Protein AF-A0AAN1ITP9-F1 (afdb_monomer_lite)

Foldseek 3Di:
DADFDQDPVNVVVLVVQLVVVVVPPNVVSVVVSVLVVVQRVVCRVVVPCFPQDPDPQWGWDCSDPPDIDIDGDFWAKEWEWDWAFEQNATWIKIFIATNLLQGQDIDIGRDDALVRLLVRVLVSLVPDDLVNHGLEYEYAPDCSNVVSQVVCVVVVSHDPSRDYHHDPVSNPSVVVSVVVLCVVSVVVVGHHHPVVVVLVSLVVSLVVNVVVCVLVVLPPPDPVSVVVSCCVSNVD

Structure (mmCIF, N/CA/C/O backbone):
data_AF-A0AAN1ITP9-F1
#
_entry.id   AF-A0AAN1ITP9-F1
#
loop_
_atom_site.group_PDB
_atom_site.id
_atom_site.type_symbol
_atom_site.label_atom_id
_atom_site.label_alt_id
_atom_site.label_comp_id
_atom_site.label_asym_id
_atom_site.label_entity_id
_atom_site.label_seq_id
_atom_site.pdbx_PDB_ins_code
_atom_site.Cartn_x
_atom_site.Cartn_y
_atom_site.Cartn_z
_atom_site.occupancy
_atom_site.B_iso_or_equiv
_atom_site.auth_seq_id
_atom_site.auth_comp_id
_atom_site.auth_asym_id
_atom_site.auth_atom_id
_atom_site.pdbx_PDB_model_num
ATOM 1 N N . MET A 1 1 ? 16.677 11.485 -4.485 1.00 59.81 1 MET A N 1
ATOM 2 C CA . MET A 1 1 ? 16.667 10.832 -5.808 1.00 59.81 1 MET A CA 1
ATOM 3 C C . MET A 1 1 ? 16.129 9.417 -5.620 1.00 59.81 1 MET A C 1
ATOM 5 O O . MET A 1 1 ? 16.423 8.836 -4.579 1.00 59.81 1 MET A O 1
ATOM 9 N N . MET A 1 2 ? 15.261 8.921 -6.504 1.00 75.44 2 MET A N 1
ATOM 10 C CA . MET A 1 2 ? 14.757 7.542 -6.417 1.00 75.44 2 MET A CA 1
ATOM 11 C C . MET A 1 2 ? 15.820 6.560 -6.908 1.00 75.44 2 MET A C 1
ATOM 13 O O . MET A 1 2 ? 16.593 6.888 -7.799 1.00 75.44 2 MET A O 1
ATOM 17 N N . GLU A 1 3 ? 15.859 5.374 -6.317 1.00 81.94 3 GLU A N 1
ATOM 18 C CA . GLU A 1 3 ? 16.762 4.307 -6.741 1.00 81.94 3 GLU A CA 1
ATOM 19 C C . GLU A 1 3 ? 16.125 3.518 -7.889 1.00 81.94 3 GLU A C 1
ATOM 21 O O . GLU A 1 3 ? 14.918 3.262 -7.876 1.00 81.94 3 GLU A O 1
ATOM 26 N N . ILE A 1 4 ? 16.926 3.171 -8.897 1.00 87.69 4 ILE A N 1
ATOM 27 C CA . ILE A 1 4 ? 16.473 2.412 -10.063 1.00 87.69 4 ILE A CA 1
ATOM 28 C C . ILE A 1 4 ? 16.902 0.966 -9.882 1.00 87.69 4 ILE A C 1
ATOM 30 O O . ILE A 1 4 ? 18.087 0.675 -9.740 1.00 87.69 4 ILE A O 1
ATOM 34 N N . PHE A 1 5 ? 15.934 0.060 -9.961 1.00 86.75 5 PHE A N 1
ATOM 35 C CA . PHE A 1 5 ? 16.180 -1.373 -9.930 1.00 86.75 5 PHE A CA 1
ATOM 36 C C . PHE A 1 5 ? 15.821 -1.979 -11.280 1.00 86.75 5 PHE A C 1
ATOM 38 O O . PHE A 1 5 ? 14.679 -1.890 -11.728 1.00 86.75 5 PHE A O 1
ATOM 45 N N . TRP A 1 6 ? 16.796 -2.619 -11.921 1.00 88.44 6 TRP A N 1
ATOM 46 C CA . TRP A 1 6 ? 16.543 -3.435 -13.101 1.00 88.44 6 TRP A CA 1
ATOM 47 C C . TRP A 1 6 ? 16.044 -4.804 -12.659 1.00 88.44 6 TRP A C 1
ATOM 49 O O . TRP A 1 6 ? 16.730 -5.513 -11.920 1.00 88.44 6 TRP A O 1
ATOM 59 N N . THR A 1 7 ? 14.851 -5.190 -13.109 1.00 86.19 7 THR A N 1
ATOM 60 C CA . THR A 1 7 ? 14.382 -6.562 -12.901 1.00 86.19 7 THR A CA 1
ATOM 61 C C . THR A 1 7 ? 15.286 -7.531 -13.660 1.00 86.19 7 THR A C 1
ATOM 63 O O . THR A 1 7 ? 15.932 -7.168 -14.646 1.00 86.19 7 THR A O 1
ATOM 66 N N . MET A 1 8 ? 15.328 -8.788 -13.218 1.00 82.00 8 MET A N 1
ATOM 67 C CA . MET A 1 8 ? 16.117 -9.820 -13.896 1.00 82.00 8 MET A CA 1
ATOM 68 C C . MET A 1 8 ? 15.726 -9.948 -15.375 1.00 82.00 8 MET A C 1
ATOM 70 O O . MET A 1 8 ? 16.602 -10.002 -16.233 1.00 82.00 8 MET A O 1
ATOM 74 N N . LEU A 1 9 ? 14.420 -9.911 -15.663 1.00 85.06 9 LEU A N 1
ATOM 75 C CA . LEU A 1 9 ? 13.883 -9.941 -17.024 1.00 85.06 9 LEU A CA 1
ATOM 76 C C . LEU A 1 9 ? 14.330 -8.719 -17.834 1.00 85.06 9 LEU A C 1
ATOM 78 O O . LEU A 1 9 ? 14.847 -8.884 -18.930 1.00 85.06 9 LEU A O 1
ATOM 82 N N . ALA A 1 10 ? 14.228 -7.508 -17.276 1.00 90.38 10 ALA A N 1
ATOM 83 C CA . ALA A 1 10 ? 14.643 -6.294 -17.980 1.00 90.38 10 ALA A CA 1
ATOM 84 C C . ALA A 1 10 ? 16.151 -6.285 -18.291 1.00 90.38 10 ALA A C 1
ATOM 86 O O . ALA A 1 10 ? 16.557 -5.879 -19.379 1.00 90.38 10 ALA A O 1
ATOM 87 N N . SER A 1 11 ? 16.983 -6.769 -17.362 1.00 89.94 11 SER A N 1
ATOM 88 C CA . SER A 1 11 ? 18.427 -6.921 -17.581 1.00 89.94 11 SER A CA 1
ATOM 89 C C . SER A 1 11 ? 18.742 -7.941 -18.680 1.00 89.94 11 SER A C 1
ATOM 91 O O . SER A 1 11 ? 19.624 -7.704 -19.507 1.00 89.94 11 SER A O 1
ATOM 93 N N . GLN A 1 12 ? 18.020 -9.066 -18.712 1.00 88.62 12 GLN A N 1
ATOM 94 C CA . GLN A 1 12 ? 18.174 -10.091 -19.747 1.00 88.62 12 GLN A CA 1
ATOM 95 C C . GLN A 1 12 ? 17.711 -9.592 -21.119 1.00 88.62 12 GLN A C 1
ATOM 97 O O . GLN A 1 12 ? 18.421 -9.796 -22.101 1.00 88.62 12 GLN A O 1
ATOM 102 N N . ASP A 1 13 ? 16.574 -8.902 -21.189 1.00 93.00 13 ASP A N 1
ATOM 103 C CA . ASP A 1 13 ? 16.051 -8.345 -22.438 1.00 93.00 13 ASP A CA 1
ATOM 104 C C . ASP A 1 13 ? 16.983 -7.272 -23.001 1.00 93.00 13 ASP A C 1
ATOM 106 O O . ASP A 1 13 ? 17.321 -7.315 -24.183 1.00 93.00 13 ASP A O 1
ATOM 110 N N . ARG A 1 14 ? 17.490 -6.369 -22.151 1.00 94.38 14 ARG A N 1
ATOM 111 C CA . ARG A 1 14 ? 18.500 -5.380 -22.553 1.00 94.38 14 ARG A CA 1
ATOM 112 C C . ARG A 1 14 ? 19.741 -6.055 -23.143 1.00 94.38 14 ARG A C 1
ATOM 114 O O . ARG A 1 14 ? 20.208 -5.647 -24.204 1.00 94.38 14 ARG A O 1
ATOM 121 N N . LYS A 1 15 ? 20.245 -7.111 -22.490 1.00 91.12 15 LYS A N 1
ATOM 122 C CA . LYS A 1 15 ? 21.395 -7.885 -22.980 1.00 91.12 15 LYS A CA 1
ATOM 123 C C . LYS A 1 15 ? 21.106 -8.518 -24.348 1.00 91.12 15 LYS A C 1
ATOM 125 O O . LYS A 1 15 ? 21.907 -8.330 -25.258 1.00 91.12 15 LYS A O 1
ATOM 130 N N . ARG A 1 16 ? 19.964 -9.198 -24.502 1.00 94.81 16 ARG A N 1
ATOM 131 C CA . ARG A 1 16 ? 19.560 -9.855 -25.760 1.00 94.81 16 ARG A CA 1
ATOM 132 C C . ARG A 1 16 ? 19.413 -8.868 -26.914 1.00 94.81 16 ARG A C 1
ATOM 134 O O . ARG A 1 16 ? 19.909 -9.137 -27.999 1.00 94.81 16 ARG A O 1
ATOM 141 N N . ILE A 1 17 ? 18.759 -7.725 -26.682 1.00 92.75 17 ILE A N 1
ATOM 142 C CA . ILE A 1 17 ? 18.589 -6.674 -27.700 1.00 92.75 17 ILE A CA 1
ATOM 143 C C . ILE A 1 17 ? 19.955 -6.173 -28.172 1.00 92.75 17 ILE A C 1
ATOM 145 O O . ILE A 1 17 ? 20.188 -6.054 -29.373 1.00 92.75 17 ILE A O 1
ATOM 149 N N . ARG A 1 18 ? 20.867 -5.906 -27.229 1.00 93.44 18 ARG A N 1
ATOM 150 C CA . ARG A 1 18 ? 22.218 -5.441 -27.544 1.00 93.44 18 ARG A CA 1
ATOM 151 C C . ARG A 1 18 ? 23.002 -6.476 -28.353 1.00 93.44 18 ARG A C 1
ATOM 153 O O . ARG A 1 18 ? 23.624 -6.103 -29.338 1.00 93.44 18 ARG A O 1
ATOM 160 N N . GLU A 1 19 ? 22.966 -7.746 -27.949 1.00 90.69 19 GLU A N 1
ATOM 161 C CA . GLU A 1 19 ? 23.647 -8.841 -28.657 1.00 90.69 19 GLU A CA 1
ATOM 162 C C . GLU A 1 19 ? 23.109 -9.002 -30.082 1.00 90.69 19 GLU A C 1
ATOM 164 O O . GLU A 1 19 ? 23.892 -8.982 -31.025 1.00 90.69 19 GLU A O 1
ATOM 169 N N . TYR A 1 20 ? 21.785 -9.024 -30.249 1.00 95.44 20 TYR A N 1
ATOM 170 C CA . TYR A 1 20 ? 21.139 -9.148 -31.556 1.00 95.44 20 TYR A CA 1
ATOM 171 C C . TYR A 1 20 ? 21.505 -8.009 -32.521 1.00 95.44 20 TYR A C 1
ATOM 173 O O . TYR A 1 20 ? 21.797 -8.241 -33.690 1.00 95.44 20 TYR A O 1
ATOM 181 N N . ILE A 1 21 ? 21.511 -6.757 -32.052 1.00 92.44 21 ILE A N 1
ATOM 182 C CA . ILE A 1 21 ? 21.873 -5.616 -32.909 1.00 92.44 21 ILE A CA 1
ATOM 183 C C . ILE A 1 21 ? 23.372 -5.634 -33.227 1.00 92.44 21 ILE A C 1
ATOM 185 O O . ILE A 1 21 ? 23.760 -5.299 -34.346 1.00 92.44 21 ILE A O 1
ATOM 189 N N . ALA A 1 22 ? 24.210 -6.050 -32.272 1.00 93.12 22 ALA A N 1
ATOM 190 C CA . ALA A 1 22 ? 25.658 -6.094 -32.449 1.00 93.12 22 ALA A CA 1
ATOM 191 C C . ALA A 1 22 ? 26.098 -7.089 -33.535 1.00 93.12 22 ALA A C 1
ATOM 193 O O . ALA A 1 22 ? 27.136 -6.858 -34.150 1.00 93.12 22 ALA A O 1
ATOM 194 N N . GLU A 1 23 ? 25.302 -8.131 -33.815 1.00 96.00 23 GLU A N 1
ATOM 195 C CA . GLU A 1 23 ? 25.533 -9.053 -34.941 1.00 96.00 23 GLU A CA 1
ATOM 196 C C . GLU A 1 23 ? 25.556 -8.332 -36.297 1.00 96.00 23 GLU A C 1
ATOM 198 O O . GLU A 1 23 ? 26.269 -8.752 -37.205 1.00 96.00 23 GLU A O 1
ATOM 203 N N . GLN A 1 24 ? 24.793 -7.243 -36.435 1.00 96.06 24 GLN A N 1
ATOM 204 C CA . GLN A 1 24 ? 24.686 -6.466 -37.673 1.00 96.06 24 GLN A CA 1
ATOM 205 C C . GLN A 1 24 ? 25.506 -5.173 -37.616 1.00 96.06 24 GLN A C 1
ATOM 207 O O . GLN A 1 24 ? 26.136 -4.782 -38.598 1.00 96.06 24 GLN A O 1
ATOM 212 N N . ASN A 1 25 ? 25.479 -4.473 -36.478 1.00 95.31 25 ASN A N 1
ATOM 213 C CA . ASN A 1 25 ? 26.192 -3.216 -36.291 1.00 95.31 25 ASN A CA 1
ATOM 214 C C . ASN A 1 25 ? 26.493 -2.951 -34.807 1.00 95.31 25 ASN A C 1
ATOM 216 O O . ASN A 1 25 ? 25.625 -2.554 -34.025 1.00 95.31 25 ASN A O 1
ATOM 220 N N . LEU A 1 26 ? 27.766 -3.106 -34.440 1.00 93.06 26 LEU A N 1
ATOM 221 C CA . LEU A 1 26 ? 28.240 -2.900 -33.074 1.00 93.06 26 LEU A CA 1
ATOM 222 C C . LEU A 1 26 ? 28.047 -1.460 -32.573 1.00 93.06 26 LEU A C 1
ATOM 224 O O . LEU A 1 26 ? 27.665 -1.266 -31.422 1.00 93.06 26 LEU A O 1
ATOM 228 N N . MET A 1 27 ? 28.277 -0.452 -33.419 1.00 94.19 27 MET A N 1
ATOM 229 C CA . MET A 1 27 ? 28.170 0.953 -33.007 1.00 94.19 27 MET A CA 1
ATOM 230 C C . MET A 1 27 ? 26.731 1.324 -32.647 1.00 94.19 27 MET A C 1
ATOM 232 O O . MET A 1 27 ? 26.497 1.941 -31.610 1.00 94.19 27 MET A O 1
ATOM 236 N N . VAL A 1 28 ? 25.761 0.874 -33.448 1.00 92.88 28 VAL A N 1
ATOM 237 C CA . VAL A 1 28 ? 24.330 1.093 -33.175 1.00 92.88 28 VAL A CA 1
ATOM 238 C C . VAL A 1 28 ? 23.897 0.369 -31.898 1.00 92.88 28 VAL A C 1
ATOM 240 O O . VAL A 1 28 ? 23.115 0.909 -31.114 1.00 92.88 28 VAL A O 1
ATOM 243 N N . ALA A 1 29 ? 24.419 -0.838 -31.657 1.00 91.62 29 ALA A N 1
ATOM 244 C CA . ALA A 1 29 ? 24.136 -1.580 -30.432 1.00 91.62 29 ALA A CA 1
ATOM 245 C C . ALA A 1 29 ? 24.630 -0.838 -29.180 1.00 91.62 29 ALA A C 1
ATOM 247 O O . ALA A 1 29 ? 23.910 -0.781 -28.182 1.00 91.62 29 ALA A O 1
ATOM 248 N N . ILE A 1 30 ? 25.833 -0.254 -29.239 1.00 88.69 30 ILE A N 1
ATOM 249 C CA . ILE A 1 30 ? 26.407 0.543 -28.146 1.00 88.69 30 ILE A CA 1
ATOM 250 C C . ILE A 1 30 ? 25.585 1.815 -27.924 1.00 88.69 30 ILE A C 1
ATOM 252 O O . ILE A 1 30 ? 25.145 2.056 -26.801 1.00 88.69 30 ILE A O 1
ATOM 256 N N . GLU A 1 31 ? 25.308 2.585 -28.980 1.00 93.94 31 GLU A N 1
ATOM 257 C CA . GLU A 1 31 ? 24.562 3.846 -28.880 1.00 93.94 31 GLU A CA 1
ATOM 258 C C . GLU A 1 31 ? 23.161 3.635 -28.280 1.00 93.94 31 GLU A C 1
ATOM 260 O O . GLU A 1 31 ? 22.726 4.373 -27.388 1.00 93.94 31 GLU A O 1
ATOM 265 N N . LEU A 1 32 ? 22.448 2.591 -28.722 1.00 93.69 32 LEU A N 1
ATOM 266 C CA . LEU A 1 32 ? 21.140 2.260 -28.165 1.00 93.69 32 LEU A CA 1
ATOM 267 C C . LEU A 1 32 ? 21.239 1.845 -26.689 1.00 93.69 32 LEU A C 1
ATOM 269 O O . LEU A 1 32 ? 20.401 2.265 -25.886 1.00 93.69 32 LEU A O 1
ATOM 273 N N . ASP A 1 33 ? 22.239 1.040 -26.316 1.00 93.38 33 ASP A N 1
ATOM 274 C CA . ASP A 1 33 ? 22.426 0.587 -24.934 1.00 93.38 33 ASP A CA 1
ATOM 275 C C . ASP A 1 33 ? 22.765 1.749 -23.984 1.00 93.38 33 ASP A C 1
ATOM 277 O O . ASP A 1 33 ? 22.208 1.843 -22.883 1.00 93.38 33 ASP A O 1
ATOM 281 N N . GLU A 1 34 ? 23.601 2.688 -24.426 1.00 93.44 34 GLU A N 1
ATOM 282 C CA . GLU A 1 34 ? 23.889 3.924 -23.695 1.00 93.44 34 GLU A CA 1
ATOM 283 C C . GLU A 1 34 ? 22.635 4.786 -23.541 1.00 93.44 34 GLU A C 1
ATOM 285 O O . GLU A 1 34 ? 22.330 5.261 -22.441 1.00 93.44 34 GLU A O 1
ATOM 290 N N . ARG A 1 35 ? 21.841 4.924 -24.609 1.00 95.81 35 ARG A N 1
ATOM 291 C CA . ARG A 1 35 ? 20.576 5.668 -24.581 1.00 95.81 35 ARG A CA 1
ATOM 292 C C . ARG A 1 35 ? 19.560 5.043 -23.627 1.00 95.81 35 ARG A C 1
ATOM 294 O O . ARG A 1 35 ? 18.873 5.780 -22.908 1.00 95.81 35 ARG A O 1
ATOM 301 N N . ILE A 1 36 ? 19.477 3.711 -23.584 1.00 95.00 36 ILE A N 1
ATOM 302 C CA . ILE A 1 36 ? 18.695 2.958 -22.592 1.00 95.00 36 ILE A CA 1
ATOM 303 C C . ILE A 1 36 ? 19.174 3.314 -21.179 1.00 95.00 36 ILE A C 1
ATOM 305 O O . ILE A 1 36 ? 18.361 3.694 -20.330 1.00 95.00 36 ILE A O 1
ATOM 309 N N . GLY A 1 37 ? 20.487 3.237 -20.940 1.00 93.62 37 GLY A N 1
ATOM 310 C CA . GLY A 1 37 ? 21.107 3.536 -19.649 1.00 93.62 37 GLY A CA 1
ATOM 311 C C . GLY A 1 37 ? 20.840 4.964 -19.170 1.00 93.62 37 GLY A C 1
ATOM 312 O O . GLY A 1 37 ? 20.376 5.160 -18.044 1.00 93.62 37 GLY A O 1
ATOM 313 N N . TYR A 1 38 ? 21.062 5.961 -20.028 1.00 93.94 38 TYR A N 1
ATOM 314 C CA . TYR A 1 38 ? 20.803 7.370 -19.723 1.00 93.94 38 TYR A CA 1
ATOM 315 C C . TYR A 1 38 ? 19.317 7.634 -19.447 1.00 93.94 38 TYR A C 1
ATOM 317 O O . TYR A 1 38 ? 18.959 8.281 -18.457 1.00 93.94 38 TYR A O 1
ATOM 325 N N . SER A 1 39 ? 18.434 7.095 -20.293 1.00 94.31 39 SER A N 1
ATOM 326 C CA . SER A 1 39 ? 16.988 7.268 -20.142 1.00 94.31 39 SER A CA 1
ATOM 327 C C . SER A 1 39 ? 16.491 6.683 -18.826 1.00 94.31 39 SER A C 1
ATOM 329 O O . SER A 1 39 ? 15.751 7.362 -18.109 1.00 94.31 39 SER A O 1
ATOM 331 N N . ALA A 1 40 ? 16.942 5.475 -18.473 1.00 93.69 40 ALA A N 1
ATOM 332 C CA . ALA A 1 40 ? 16.637 4.862 -17.189 1.00 93.69 40 ALA A CA 1
ATOM 333 C C . ALA A 1 40 ? 17.144 5.732 -16.034 1.00 93.69 40 ALA A C 1
ATOM 335 O O . ALA A 1 40 ? 16.342 6.113 -15.188 1.00 93.69 40 ALA A O 1
ATOM 336 N N . SER A 1 41 ? 18.419 6.137 -16.045 1.00 92.75 41 SER A N 1
ATOM 337 C CA . SER A 1 41 ? 19.019 7.003 -15.015 1.00 92.75 41 SER A CA 1
ATOM 338 C C . SER A 1 41 ? 18.243 8.306 -14.801 1.00 92.75 41 SER A C 1
ATOM 340 O O . SER A 1 41 ? 18.071 8.749 -13.664 1.00 92.75 41 SER A O 1
ATOM 342 N N . SER A 1 42 ? 17.685 8.894 -15.865 1.00 92.88 42 SER A N 1
ATOM 343 C CA . SER A 1 42 ? 16.868 10.111 -15.756 1.00 92.88 42 SER A CA 1
ATOM 344 C C . SER A 1 42 ? 15.590 9.926 -14.916 1.00 92.88 42 SER A C 1
ATOM 346 O O . SER A 1 42 ? 15.116 10.882 -14.291 1.00 92.88 42 SER A O 1
ATOM 348 N N . LEU A 1 43 ? 15.057 8.699 -14.825 1.00 92.50 43 LEU A N 1
ATOM 349 C CA . LEU A 1 43 ? 13.874 8.379 -14.016 1.00 92.50 43 LEU A CA 1
ATOM 350 C C . LEU A 1 43 ? 14.132 8.531 -12.512 1.00 92.50 43 LEU A C 1
ATOM 352 O O . LEU A 1 43 ? 13.195 8.783 -11.758 1.00 92.50 43 LEU A O 1
ATOM 356 N N . ALA A 1 44 ? 15.388 8.454 -12.070 1.00 88.00 44 ALA A N 1
ATOM 357 C CA . ALA A 1 44 ? 15.765 8.666 -10.675 1.00 88.00 44 ALA A CA 1
ATOM 358 C C . ALA A 1 44 ? 15.390 10.081 -10.184 1.00 88.00 44 ALA A C 1
ATOM 360 O O . ALA A 1 44 ? 15.002 10.275 -9.024 1.00 88.00 44 ALA A O 1
ATOM 361 N N . GLY A 1 45 ? 15.499 11.075 -11.074 1.00 86.50 45 GLY A N 1
ATOM 362 C CA . GLY A 1 45 ? 15.102 12.465 -10.831 1.00 86.50 45 GLY A CA 1
ATOM 363 C C . GLY A 1 45 ? 13.678 12.786 -11.289 1.00 86.50 45 GLY A C 1
ATOM 364 O O . GLY A 1 45 ? 13.018 13.627 -10.683 1.00 86.50 45 GLY A O 1
ATOM 365 N N . GLN A 1 46 ? 13.187 12.110 -12.333 1.00 88.56 46 GLN A N 1
ATOM 366 C CA . GLN A 1 46 ? 11.866 12.347 -12.923 1.00 88.56 46 GLN A CA 1
ATOM 367 C C . GLN A 1 46 ? 11.083 11.030 -13.083 1.00 88.56 46 GLN A C 1
ATOM 369 O O . GLN A 1 46 ? 10.817 10.586 -14.203 1.00 88.56 46 GLN A O 1
ATOM 374 N N . PRO A 1 47 ? 10.658 10.399 -11.975 1.00 87.69 47 PRO A N 1
ATOM 375 C CA . PRO A 1 47 ? 10.053 9.064 -12.001 1.00 87.69 47 PRO A CA 1
ATOM 376 C C . PRO A 1 47 ? 8.725 9.023 -12.766 1.00 87.69 47 PRO A C 1
ATOM 378 O O . PRO A 1 47 ? 8.304 7.975 -13.240 1.00 87.69 47 PRO A O 1
ATOM 381 N N . TYR A 1 48 ? 8.054 10.158 -12.954 1.00 88.44 48 TYR A N 1
ATOM 382 C CA . TYR A 1 48 ? 6.769 10.223 -13.656 1.00 88.44 48 TYR A CA 1
ATOM 383 C C . TYR A 1 48 ? 6.864 10.688 -15.112 1.00 88.44 48 TYR A C 1
ATOM 385 O O . TYR A 1 48 ? 5.825 10.912 -15.728 1.00 88.44 48 TYR A O 1
ATOM 393 N N . LYS A 1 49 ? 8.083 10.782 -15.666 1.00 90.38 49 LYS A N 1
ATOM 394 C CA . LYS A 1 49 ? 8.355 11.250 -17.036 1.00 90.38 49 LYS A CA 1
ATOM 395 C C . LYS A 1 49 ? 7.674 10.410 -18.123 1.00 90.38 49 LYS A C 1
ATOM 397 O O . LYS A 1 49 ? 7.237 10.958 -19.128 1.00 90.38 49 LYS A O 1
ATOM 402 N N . GLY A 1 50 ? 7.582 9.093 -17.935 1.00 88.81 50 GLY A N 1
ATOM 403 C CA . GLY A 1 50 ? 6.878 8.201 -18.857 1.00 88.81 50 GLY A CA 1
ATOM 404 C C . GLY A 1 50 ? 5.360 8.377 -18.806 1.00 88.81 50 GLY A C 1
ATOM 405 O O . GLY A 1 50 ? 4.798 8.746 -17.767 1.00 88.81 50 GLY A O 1
ATOM 406 N N . ARG A 1 51 ? 4.686 8.062 -19.916 1.00 91.31 51 ARG A N 1
ATOM 407 C CA . ARG A 1 51 ? 3.217 8.006 -19.989 1.00 91.31 51 ARG A CA 1
ATOM 408 C C . ARG A 1 51 ? 2.685 6.811 -19.193 1.00 91.31 51 ARG A C 1
ATOM 410 O O . ARG A 1 51 ? 3.442 5.908 -18.838 1.00 91.31 51 ARG A O 1
ATOM 417 N N . ASN A 1 52 ? 1.383 6.790 -18.913 1.00 86.75 52 ASN A N 1
ATOM 418 C CA . ASN A 1 52 ? 0.759 5.601 -18.328 1.00 86.75 52 ASN A CA 1
ATOM 419 C C . ASN A 1 52 ? 0.888 4.424 -19.309 1.00 86.75 52 ASN A C 1
ATOM 421 O O . ASN A 1 52 ? 0.666 4.595 -20.508 1.00 86.75 52 ASN A O 1
ATOM 425 N N . GLY A 1 53 ? 1.315 3.270 -18.798 1.00 84.31 53 GLY A N 1
ATOM 426 C CA . GLY A 1 53 ? 1.511 2.065 -19.593 1.00 84.31 53 GLY A CA 1
ATOM 427 C C . GLY A 1 53 ? 0.205 1.328 -19.873 1.00 84.31 53 GLY A C 1
ATOM 428 O O . GLY A 1 53 ? -0.849 1.656 -19.328 1.00 84.31 53 GLY A O 1
ATOM 429 N N . ARG A 1 54 ? 0.294 0.300 -20.720 1.00 81.94 54 ARG A N 1
ATOM 430 C CA . ARG A 1 54 ? -0.847 -0.569 -21.068 1.00 81.94 54 ARG A CA 1
ATOM 431 C C . ARG A 1 54 ? -1.340 -1.431 -19.900 1.00 81.94 54 ARG A C 1
ATOM 433 O O . ARG A 1 54 ? -2.483 -1.872 -19.911 1.00 81.94 54 ARG A O 1
ATOM 440 N N . VAL A 1 55 ? -0.482 -1.674 -18.909 1.00 76.06 55 VAL A N 1
ATOM 441 C CA . VAL A 1 55 ? -0.812 -2.394 -17.673 1.00 76.06 55 VAL A CA 1
ATOM 442 C C . VAL A 1 55 ? -0.984 -1.384 -16.542 1.00 76.06 55 VAL A C 1
ATOM 444 O O . VAL A 1 55 ? -0.184 -0.458 -16.401 1.00 76.06 55 VAL A O 1
ATOM 447 N N . GLU A 1 56 ? -2.021 -1.562 -15.724 1.00 68.38 56 GLU A N 1
ATOM 448 C CA . GLU A 1 56 ? -2.277 -0.702 -14.568 1.00 68.38 56 GLU A CA 1
ATOM 449 C C . GLU A 1 56 ? -1.063 -0.663 -13.624 1.00 68.38 56 GLU A C 1
ATOM 451 O O . GLU A 1 56 ? -0.513 -1.696 -13.250 1.00 68.38 56 GLU A O 1
ATOM 456 N N . GLY A 1 57 ? -0.635 0.543 -13.241 1.00 72.06 57 GLY A N 1
ATOM 457 C CA . GLY A 1 57 ? 0.538 0.761 -12.385 1.00 72.06 57 GLY A CA 1
ATOM 458 C C . GLY A 1 57 ? 1.868 0.863 -13.139 1.00 72.06 57 GLY A C 1
ATOM 459 O O . GLY A 1 57 ? 2.792 1.503 -12.634 1.00 72.06 57 GLY A O 1
ATOM 460 N N . ALA A 1 58 ? 1.941 0.349 -14.368 1.00 83.75 58 ALA A N 1
ATOM 461 C CA . ALA A 1 58 ? 3.113 0.492 -15.219 1.00 83.75 58 ALA A CA 1
ATOM 462 C C . ALA A 1 58 ? 3.157 1.868 -15.903 1.00 83.75 58 ALA A C 1
ATOM 464 O O . ALA A 1 58 ? 2.142 2.530 -16.154 1.00 83.75 58 ALA A O 1
ATOM 465 N N . ARG A 1 59 ? 4.369 2.299 -16.234 1.00 91.31 59 ARG A N 1
ATOM 466 C CA . ARG A 1 59 ? 4.678 3.490 -17.020 1.00 91.31 59 ARG A CA 1
ATOM 467 C C . ARG A 1 59 ? 5.541 3.097 -18.205 1.00 91.31 59 ARG A C 1
ATOM 469 O O . ARG A 1 59 ? 6.322 2.154 -18.140 1.00 91.31 59 ARG A O 1
ATOM 476 N N . GLU A 1 60 ? 5.393 3.845 -19.284 1.00 94.88 60 GLU A N 1
ATOM 477 C CA . GLU A 1 60 ? 6.125 3.646 -20.528 1.00 94.88 60 GLU A CA 1
ATOM 478 C C . GLU A 1 60 ? 6.911 4.913 -20.859 1.00 94.88 60 GLU A C 1
ATOM 480 O O . GLU A 1 60 ? 6.329 5.981 -21.066 1.00 94.88 60 GLU A O 1
ATOM 485 N N . LEU A 1 61 ? 8.236 4.805 -20.923 1.00 95.69 61 LEU A N 1
ATOM 486 C CA . LEU A 1 61 ? 9.099 5.855 -21.452 1.00 95.69 61 LEU A CA 1
ATOM 487 C C . LEU A 1 61 ? 9.574 5.440 -22.843 1.00 95.69 61 LEU A C 1
ATOM 489 O O . LEU A 1 61 ? 10.349 4.497 -22.985 1.00 95.69 61 LEU A O 1
ATOM 493 N N . VAL A 1 62 ? 9.103 6.142 -23.873 1.00 94.19 62 VAL A N 1
ATOM 494 C CA . VAL A 1 62 ? 9.585 5.941 -25.245 1.00 94.19 62 VAL A CA 1
ATOM 495 C C . VAL A 1 62 ? 11.010 6.477 -25.324 1.00 94.19 62 VAL A C 1
ATOM 497 O O . VAL A 1 62 ? 11.234 7.667 -25.113 1.00 94.19 62 VAL A O 1
ATOM 500 N N . ILE A 1 63 ? 11.967 5.594 -25.598 1.00 93.88 63 ILE A N 1
ATOM 501 C CA . ILE A 1 63 ? 13.392 5.948 -25.686 1.00 93.88 63 ILE A CA 1
ATOM 502 C C . ILE A 1 63 ? 13.859 6.049 -27.137 1.00 93.88 63 ILE A C 1
ATOM 504 O O . ILE A 1 63 ? 14.761 6.825 -27.438 1.00 93.88 63 ILE A O 1
ATOM 508 N N . HIS A 1 64 ? 13.210 5.306 -28.031 1.00 91.25 64 HIS A N 1
ATOM 509 C CA . HIS A 1 64 ? 13.447 5.246 -29.468 1.00 91.25 64 HIS A CA 1
ATOM 510 C C . HIS A 1 64 ? 12.113 4.881 -30.149 1.00 91.25 64 HIS A C 1
ATOM 512 O O . HIS A 1 64 ? 11.296 4.225 -29.500 1.00 91.25 64 HIS A O 1
ATOM 518 N N . PRO A 1 65 ? 11.865 5.224 -31.428 1.00 91.62 65 PRO A N 1
ATOM 519 C CA . PRO A 1 65 ? 10.625 4.857 -32.126 1.00 91.62 65 PRO A CA 1
ATOM 520 C C . PRO A 1 65 ? 10.194 3.385 -31.997 1.00 91.62 65 PRO A C 1
ATOM 522 O O . PRO A 1 65 ? 9.002 3.094 -31.986 1.00 91.62 65 PRO A O 1
ATOM 525 N N . HIS A 1 66 ? 11.153 2.468 -31.836 1.00 89.94 66 HIS A N 1
ATOM 526 C CA . HIS A 1 66 ? 10.912 1.023 -31.705 1.00 89.94 66 HIS A CA 1
ATOM 527 C C . HIS A 1 66 ? 11.202 0.446 -30.311 1.00 89.94 66 HIS A C 1
ATOM 529 O O . HIS A 1 66 ? 10.993 -0.744 -30.099 1.00 89.94 66 HIS A O 1
ATOM 535 N N . PHE A 1 67 ? 11.665 1.260 -29.354 1.00 93.00 67 PHE A N 1
ATOM 536 C CA . PHE A 1 67 ? 12.029 0.786 -28.016 1.00 93.00 67 PHE A CA 1
ATOM 537 C C . PHE A 1 67 ? 11.379 1.633 -26.921 1.00 93.00 67 PHE A C 1
ATOM 539 O O . PHE A 1 67 ? 11.404 2.868 -26.936 1.00 93.00 67 PHE A O 1
ATOM 546 N N . VAL A 1 68 ? 10.823 0.946 -25.927 1.00 94.56 68 VAL A N 1
ATOM 547 C CA . VAL A 1 68 ? 10.160 1.543 -24.768 1.00 94.56 68 VAL A CA 1
ATOM 548 C C . VAL A 1 68 ? 10.718 0.926 -23.494 1.00 94.56 68 VAL A C 1
ATOM 550 O O . VAL A 1 68 ? 10.879 -0.289 -23.403 1.00 94.56 68 VAL A O 1
ATOM 553 N N . LEU A 1 69 ? 10.988 1.762 -22.495 1.00 94.56 69 LEU A N 1
ATOM 554 C CA . LEU A 1 69 ? 11.212 1.296 -21.134 1.00 94.56 69 LEU A CA 1
ATOM 555 C C . LEU A 1 69 ? 9.868 1.179 -20.432 1.00 94.56 69 LEU A C 1
ATOM 557 O O . LEU A 1 69 ? 9.178 2.181 -20.226 1.00 94.56 69 LEU A O 1
ATOM 561 N N . VAL A 1 70 ? 9.512 -0.047 -20.065 1.00 93.31 70 VAL A N 1
ATOM 562 C CA . VAL A 1 70 ? 8.380 -0.325 -19.184 1.00 93.31 70 VAL A CA 1
ATOM 563 C C . VAL A 1 70 ? 8.904 -0.351 -17.758 1.00 93.31 70 VAL A C 1
ATOM 565 O O . VAL A 1 70 ? 9.819 -1.112 -17.446 1.00 93.31 70 VAL A O 1
ATOM 568 N N . TYR A 1 71 ? 8.360 0.503 -16.901 1.00 90.75 71 TYR A N 1
ATOM 569 C CA . TYR A 1 71 ? 8.831 0.639 -15.529 1.00 90.75 71 TYR A CA 1
ATOM 570 C C . TYR A 1 71 ? 7.684 0.967 -14.578 1.00 90.75 71 TYR A C 1
ATOM 572 O O . TYR A 1 71 ? 6.640 1.476 -14.980 1.00 90.75 71 TYR A O 1
ATOM 580 N N . GLU A 1 72 ? 7.887 0.703 -13.297 1.00 86.69 72 GLU A N 1
ATOM 581 C CA . GLU A 1 72 ? 6.961 1.082 -12.238 1.00 86.69 72 GLU A CA 1
ATOM 582 C C . GLU A 1 72 ? 7.645 2.028 -11.256 1.00 86.69 72 GLU A C 1
ATOM 584 O O . GLU A 1 72 ? 8.871 2.072 -11.140 1.00 86.69 72 GLU A O 1
ATOM 589 N N . VAL A 1 73 ? 6.838 2.820 -10.557 1.00 84.00 73 VAL A N 1
ATOM 590 C CA . VAL A 1 73 ? 7.326 3.666 -9.472 1.00 84.00 73 VAL A CA 1
ATOM 591 C C . VAL A 1 73 ? 6.862 3.019 -8.183 1.00 84.00 73 VAL A C 1
ATOM 593 O O . VAL A 1 73 ? 5.685 3.141 -7.836 1.00 84.00 73 VAL A O 1
ATOM 596 N N . ASP A 1 74 ? 7.777 2.321 -7.503 1.00 79.31 74 ASP A N 1
ATOM 597 C CA . ASP A 1 74 ? 7.462 1.673 -6.231 1.00 79.31 74 ASP A CA 1
ATOM 598 C C . ASP A 1 74 ? 6.881 2.705 -5.255 1.00 79.31 74 ASP A C 1
ATOM 600 O O . ASP A 1 74 ? 7.379 3.831 -5.110 1.00 79.31 74 ASP A O 1
ATOM 604 N N . SER A 1 75 ? 5.792 2.319 -4.600 1.00 84.12 75 SER A N 1
ATOM 605 C CA . SER A 1 75 ? 5.092 3.151 -3.633 1.00 84.12 75 SER A CA 1
ATOM 606 C C . SER A 1 75 ? 5.005 2.391 -2.318 1.00 84.12 75 SER A C 1
ATOM 608 O O . SER A 1 75 ? 4.005 1.713 -2.065 1.00 84.12 75 SER A O 1
ATOM 610 N N . PRO A 1 76 ? 6.056 2.490 -1.480 1.00 90.06 76 PRO A N 1
ATOM 611 C CA . PRO A 1 76 ? 6.087 1.842 -0.185 1.00 90.06 76 PRO A CA 1
ATOM 612 C C . PRO A 1 76 ? 4.813 2.091 0.607 1.00 90.06 76 PRO A C 1
ATOM 614 O O . PRO A 1 76 ? 4.298 3.214 0.658 1.00 90.06 76 PRO A O 1
ATOM 617 N N . TRP A 1 77 ? 4.342 1.053 1.286 1.00 93.44 77 TRP A N 1
ATOM 618 C CA . TRP A 1 77 ? 3.274 1.232 2.254 1.00 93.44 77 TRP A CA 1
ATOM 619 C C . TRP A 1 77 ? 3.840 1.837 3.530 1.00 93.44 77 TRP A C 1
ATOM 621 O O . TRP A 1 77 ? 4.933 1.500 3.982 1.00 93.44 77 TRP A O 1
ATOM 631 N N . HIS A 1 78 ? 3.073 2.740 4.112 1.00 93.56 78 HIS A N 1
ATOM 632 C CA . HIS A 1 78 ? 3.297 3.349 5.406 1.00 93.56 78 HIS A CA 1
ATOM 633 C C . HIS A 1 78 ? 2.165 2.876 6.303 1.00 93.56 78 HIS A C 1
ATOM 635 O O . HIS A 1 78 ? 0.995 3.105 5.990 1.00 93.56 78 HIS A O 1
ATOM 641 N N . MET A 1 79 ? 2.509 2.171 7.375 1.00 93.44 79 MET A N 1
ATOM 642 C CA . MET A 1 79 ? 1.544 1.543 8.268 1.00 93.44 79 MET A CA 1
ATOM 643 C C . MET A 1 79 ? 1.776 1.981 9.700 1.00 93.44 79 MET A C 1
ATOM 645 O O . MET A 1 79 ? 2.909 1.993 10.180 1.00 93.44 79 MET A O 1
ATOM 649 N N . ASP A 1 80 ? 0.691 2.312 10.382 1.00 93.12 80 ASP A N 1
ATOM 650 C CA . ASP A 1 80 ? 0.739 2.737 11.768 1.00 93.12 80 ASP A CA 1
ATOM 651 C C . ASP A 1 80 ? -0.635 2.597 12.434 1.00 93.12 80 ASP A C 1
ATOM 653 O O . ASP A 1 80 ? -1.660 2.396 11.771 1.00 93.12 80 ASP A O 1
ATOM 657 N N . GLU A 1 81 ? -0.650 2.637 13.763 1.00 93.38 81 GLU A N 1
ATOM 658 C CA . GLU A 1 81 ? -1.874 2.615 14.552 1.00 93.38 81 GLU A CA 1
ATOM 659 C C . GLU A 1 81 ? -2.200 3.984 15.132 1.00 93.38 81 GLU A C 1
ATOM 661 O O . GLU A 1 81 ? -1.355 4.671 15.695 1.00 93.38 81 GLU A O 1
ATOM 666 N N . THR A 1 82 ? -3.483 4.333 15.121 1.00 93.38 82 THR A N 1
ATOM 667 C CA . THR A 1 82 ? -3.971 5.521 15.811 1.00 93.38 82 THR A CA 1
ATOM 668 C C . THR A 1 82 ? -5.104 5.197 16.772 1.00 93.38 82 THR A C 1
ATOM 670 O O . THR A 1 82 ? -5.802 4.194 16.638 1.00 93.38 82 THR A O 1
ATOM 673 N N . TYR A 1 83 ? -5.292 6.049 17.772 1.00 92.94 83 TYR A N 1
ATOM 674 C CA . TYR A 1 83 ? -6.291 5.842 18.814 1.00 92.94 83 TYR A CA 1
ATOM 675 C C . TYR A 1 83 ? -7.647 6.413 18.402 1.00 92.94 83 TYR A C 1
ATOM 677 O O . TYR A 1 83 ? -7.731 7.543 17.914 1.00 92.94 83 TYR A O 1
ATOM 685 N N . VAL A 1 84 ? -8.709 5.651 18.659 1.00 93.62 84 VAL A N 1
ATOM 686 C CA . VAL A 1 84 ? -10.107 6.083 18.515 1.00 93.62 84 VAL A CA 1
ATOM 687 C C . VAL A 1 84 ? -10.902 5.668 19.752 1.00 93.62 84 VAL A C 1
ATOM 689 O O . VAL A 1 84 ? -10.633 4.622 20.343 1.00 93.62 84 VAL A O 1
ATOM 692 N N . LYS A 1 85 ? -11.869 6.485 20.180 1.00 92.88 85 LYS A N 1
ATOM 693 C CA . LYS A 1 85 ? -12.650 6.220 21.396 1.00 92.88 85 LYS A CA 1
ATOM 694 C C . LYS A 1 85 ? -13.944 5.476 21.054 1.00 92.88 85 LYS A C 1
ATOM 696 O O . LYS A 1 85 ? -14.757 5.964 20.267 1.00 92.88 85 LYS A O 1
ATOM 701 N N . VAL A 1 86 ? -14.131 4.302 21.654 1.00 94.62 86 VAL A N 1
ATOM 702 C CA . VAL A 1 86 ? -15.295 3.427 21.465 1.00 94.62 86 VAL A CA 1
ATOM 703 C C . VAL A 1 86 ? -15.834 3.015 22.832 1.00 94.62 86 VAL A C 1
ATOM 705 O O . VAL A 1 86 ? -15.120 2.440 23.649 1.00 94.62 86 VAL A O 1
ATOM 708 N N . ASN A 1 87 ? -17.102 3.324 23.090 1.00 92.75 87 ASN A N 1
ATOM 709 C CA . ASN A 1 87 ? -17.793 3.124 24.360 1.00 92.75 87 ASN A CA 1
ATOM 710 C C . ASN A 1 87 ? -16.990 3.636 25.571 1.00 92.75 87 ASN A C 1
ATOM 712 O O . ASN A 1 87 ? -16.758 2.920 26.542 1.00 92.75 87 ASN A O 1
ATOM 716 N N . GLY A 1 88 ? -16.447 4.850 25.456 1.00 90.38 88 GLY A N 1
ATOM 717 C CA . GLY A 1 88 ? -15.618 5.464 26.498 1.00 90.38 88 GLY A CA 1
ATOM 718 C C . GLY A 1 88 ? -14.194 4.904 26.629 1.00 90.38 88 GLY A C 1
ATOM 719 O O . GLY A 1 88 ? -13.375 5.532 27.296 1.00 90.38 88 GLY A O 1
ATOM 720 N N . ARG A 1 89 ? -13.857 3.792 25.963 1.00 93.38 89 ARG A N 1
ATOM 721 C CA . ARG A 1 89 ? -12.537 3.143 26.019 1.00 93.38 89 ARG A CA 1
ATOM 722 C C . ARG A 1 89 ? -11.718 3.424 24.760 1.00 93.38 89 ARG A C 1
ATOM 724 O O . ARG A 1 89 ? -12.266 3.612 23.676 1.00 93.38 89 ARG A O 1
ATOM 731 N N . TRP A 1 90 ? -10.395 3.444 24.897 1.00 94.62 90 TRP A N 1
ATOM 732 C CA . TRP A 1 90 ? -9.496 3.573 23.752 1.00 94.62 90 TRP A CA 1
ATOM 733 C C . TRP A 1 90 ? -9.405 2.258 22.975 1.00 94.62 90 TRP A C 1
ATOM 735 O O . TRP A 1 90 ? -9.166 1.196 23.548 1.00 94.62 90 TRP A O 1
ATOM 745 N N . ALA A 1 91 ? -9.582 2.356 21.663 1.00 95.44 91 ALA A N 1
ATOM 746 C CA . ALA A 1 91 ? -9.346 1.305 20.688 1.00 95.44 91 ALA A CA 1
ATOM 747 C C . ALA A 1 91 ? -8.272 1.759 19.687 1.00 95.44 91 ALA A C 1
ATOM 749 O O . ALA A 1 91 ? -7.943 2.944 19.589 1.00 95.44 91 ALA A O 1
ATOM 750 N N . TYR A 1 92 ? -7.735 0.799 18.943 1.00 95.56 92 TYR A N 1
ATOM 751 C CA . TYR A 1 92 ? -6.625 0.973 18.017 1.00 95.56 92 TYR A CA 1
ATOM 752 C C . TYR A 1 92 ? -7.112 0.773 16.588 1.00 95.56 92 TYR A C 1
ATOM 754 O O . TYR A 1 92 ? -7.570 -0.310 16.214 1.00 95.56 92 TYR A O 1
ATOM 762 N N . LEU A 1 93 ? -7.008 1.830 15.796 1.00 95.69 93 LEU A N 1
ATOM 763 C CA . LEU A 1 93 ? -7.268 1.826 14.371 1.00 95.69 93 LEU A CA 1
ATOM 764 C C . LEU A 1 93 ? -5.936 1.688 13.636 1.00 95.69 93 LEU A C 1
ATOM 766 O O . LEU A 1 93 ? -5.171 2.642 13.526 1.00 95.69 93 LEU A O 1
ATOM 770 N N . TYR A 1 94 ? -5.680 0.484 13.148 1.00 96.19 94 TYR A N 1
ATOM 771 C CA . TYR A 1 94 ? -4.567 0.166 12.271 1.00 96.19 94 TYR A CA 1
ATOM 772 C C . TYR A 1 94 ? -4.857 0.714 10.878 1.00 96.19 94 TYR A C 1
ATOM 774 O O . TYR A 1 94 ? -5.976 0.558 10.375 1.00 96.19 94 TYR A O 1
ATOM 782 N N . ARG A 1 95 ? -3.867 1.349 10.257 1.00 95.56 95 ARG A N 1
ATOM 783 C CA . ARG A 1 95 ? -4.003 1.977 8.944 1.00 95.56 95 ARG A CA 1
ATOM 784 C C . ARG A 1 95 ? -2.791 1.719 8.074 1.00 95.56 95 ARG A C 1
ATOM 786 O O . ARG A 1 95 ? -1.679 1.579 8.570 1.00 95.56 95 ARG A O 1
ATOM 793 N N . ALA A 1 96 ? -3.035 1.700 6.771 1.00 94.56 96 ALA A N 1
ATOM 794 C CA . ALA A 1 96 ? -2.020 1.614 5.742 1.00 94.56 96 ALA A CA 1
ATOM 795 C C . ALA A 1 96 ? -2.335 2.631 4.644 1.00 94.56 96 ALA A C 1
ATOM 797 O O . ALA A 1 96 ? -3.466 2.703 4.150 1.00 94.56 96 ALA A O 1
ATOM 798 N N . VAL A 1 97 ? -1.332 3.413 4.265 1.00 93.06 97 VAL A N 1
ATOM 799 C CA . VAL A 1 97 ? -1.381 4.336 3.128 1.00 93.06 97 VAL A CA 1
ATOM 800 C C . VAL A 1 97 ? -0.144 4.144 2.263 1.00 93.06 97 VAL A C 1
ATOM 802 O O . VAL A 1 97 ? 0.894 3.725 2.763 1.00 93.06 97 VAL A O 1
ATOM 805 N N . ASP A 1 98 ? -0.228 4.445 0.976 1.00 90.62 98 ASP A N 1
ATOM 806 C CA . ASP A 1 98 ? 0.959 4.464 0.119 1.00 90.62 98 ASP A CA 1
ATOM 807 C C . ASP A 1 98 ? 1.717 5.800 0.229 1.00 90.62 98 ASP A C 1
ATOM 809 O O . ASP A 1 98 ? 1.301 6.725 0.937 1.00 90.62 98 ASP A O 1
ATOM 813 N N . SER A 1 99 ? 2.831 5.940 -0.492 1.00 86.62 99 SER A N 1
ATOM 814 C CA . SER A 1 99 ? 3.640 7.169 -0.456 1.00 86.62 99 SER A CA 1
ATOM 815 C C . SER A 1 99 ? 2.940 8.406 -1.039 1.00 86.62 99 SER A C 1
ATOM 817 O O . SER A 1 99 ? 3.428 9.519 -0.856 1.00 86.62 99 SER A O 1
ATOM 819 N N . ARG A 1 100 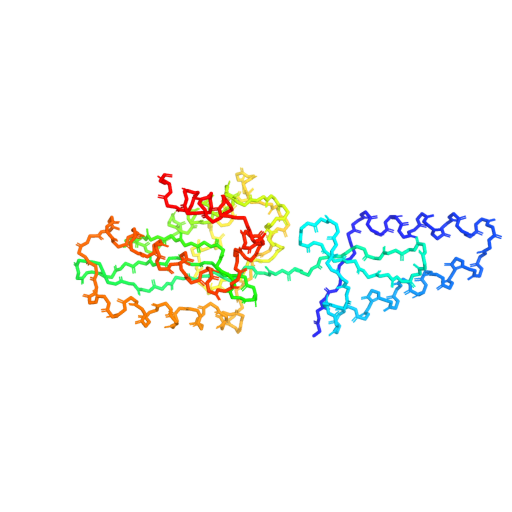? 1.799 8.245 -1.721 1.00 83.31 100 ARG A N 1
ATOM 820 C CA . ARG A 1 100 ? 0.945 9.349 -2.197 1.00 83.31 100 ARG A CA 1
ATOM 821 C C . ARG A 1 100 ? -0.187 9.672 -1.217 1.00 83.31 100 ARG A C 1
ATOM 823 O O . ARG A 1 100 ? -1.032 10.516 -1.510 1.00 83.31 100 ARG A O 1
ATOM 830 N N . GLY A 1 101 ? -0.239 8.992 -0.073 1.00 86.06 101 GLY A N 1
ATOM 831 C CA . GLY A 1 101 ? -1.315 9.119 0.903 1.00 86.06 101 GLY A CA 1
ATOM 832 C C . GLY A 1 101 ? -2.623 8.456 0.462 1.00 86.06 101 GLY A C 1
ATOM 833 O O . GLY A 1 101 ? -3.664 8.712 1.074 1.00 86.06 101 GLY A O 1
ATOM 834 N N . ARG A 1 102 ? -2.622 7.612 -0.580 1.00 87.81 102 ARG A N 1
ATOM 835 C CA . ARG A 1 102 ? -3.798 6.811 -0.960 1.00 87.81 102 ARG A CA 1
ATOM 836 C C . ARG A 1 102 ? -4.037 5.752 0.113 1.00 87.81 102 ARG A C 1
ATOM 838 O O . ARG A 1 102 ? -3.088 5.150 0.604 1.00 87.81 102 ARG A O 1
ATOM 845 N N . THR A 1 103 ? -5.293 5.564 0.518 1.00 90.88 103 THR A N 1
ATOM 846 C CA . THR A 1 103 ? -5.633 4.544 1.522 1.00 90.88 103 THR A CA 1
ATOM 847 C C . THR A 1 103 ? -5.414 3.173 0.894 1.00 90.88 103 THR A C 1
ATOM 849 O O . THR A 1 103 ? -5.980 2.900 -0.163 1.00 90.88 103 THR A O 1
ATOM 852 N N . VAL A 1 104 ? -4.602 2.340 1.545 1.00 92.44 104 VAL A N 1
ATOM 853 C CA . VAL A 1 104 ? -4.449 0.921 1.205 1.00 92.44 104 VAL A CA 1
ATOM 854 C C . VAL A 1 104 ? -5.545 0.143 1.919 1.00 92.44 104 VAL A C 1
ATOM 856 O O . VAL A 1 104 ? -6.378 -0.476 1.269 1.00 92.44 104 VAL A O 1
ATOM 859 N N . ASP A 1 105 ? -5.584 0.219 3.253 1.00 94.00 105 ASP A N 1
ATOM 860 C CA . ASP A 1 105 ? -6.637 -0.400 4.057 1.00 94.00 105 ASP A CA 1
ATOM 861 C C . ASP A 1 105 ? -6.606 0.085 5.523 1.00 94.00 105 ASP A C 1
ATOM 863 O O . ASP A 1 105 ? -5.684 0.788 5.953 1.00 94.00 105 ASP A O 1
ATOM 867 N N . PHE A 1 106 ? -7.595 -0.337 6.313 1.00 95.50 106 PHE A N 1
ATOM 868 C CA . PHE A 1 106 ? -7.654 -0.159 7.761 1.00 95.50 106 PHE A CA 1
ATOM 869 C C . PHE A 1 106 ? -8.171 -1.415 8.494 1.00 95.50 106 PHE A C 1
ATOM 871 O O . PHE A 1 106 ? -8.804 -2.311 7.916 1.00 95.50 106 PHE A O 1
ATOM 878 N N . TYR A 1 107 ? -7.930 -1.463 9.806 1.00 96.38 107 TYR A N 1
ATOM 879 C CA . TYR A 1 107 ? -8.452 -2.492 10.706 1.00 96.38 107 TYR A CA 1
ATOM 880 C C . TYR A 1 107 ? -8.643 -1.949 12.128 1.00 96.38 107 TYR A C 1
ATOM 882 O O . TYR A 1 107 ? -7.740 -1.353 12.708 1.00 96.38 107 TYR A O 1
ATOM 890 N N . LEU A 1 108 ? -9.825 -2.159 12.712 1.00 96.44 108 LEU A N 1
ATOM 891 C CA . LEU A 1 108 ? -10.144 -1.700 14.065 1.00 96.44 108 LEU A CA 1
ATOM 892 C C . LEU A 1 108 ? -9.994 -2.845 15.071 1.00 96.44 108 LEU A C 1
ATOM 894 O O . LEU A 1 108 ? -10.563 -3.922 14.896 1.00 96.44 108 LEU A O 1
ATOM 898 N N . SER A 1 109 ? -9.269 -2.596 16.157 1.00 96.56 109 SER A N 1
ATOM 899 C CA . SER A 1 109 ? -9.012 -3.568 17.218 1.00 96.56 109 SER A CA 1
ATOM 900 C C . SER A 1 109 ? -9.165 -2.930 18.592 1.00 96.56 109 SER A C 1
ATOM 902 O O . SER A 1 109 ? -8.766 -1.792 18.813 1.00 96.56 109 SER A O 1
ATOM 904 N N . SER A 1 110 ? -9.668 -3.684 19.565 1.00 95.31 110 SER A N 1
ATOM 905 C CA . SER A 1 110 ? -9.662 -3.261 20.971 1.00 95.31 110 SER A CA 1
ATOM 906 C C . SER A 1 110 ? -8.284 -3.386 21.633 1.00 95.31 110 SER A C 1
ATOM 908 O O . SER A 1 110 ? -8.086 -2.884 22.735 1.00 95.31 110 SER A O 1
ATOM 910 N N . ARG A 1 111 ? -7.322 -4.064 20.991 1.00 93.44 111 ARG A N 1
ATOM 911 C CA . ARG A 1 111 ? -5.985 -4.339 21.542 1.00 93.44 111 ARG A CA 1
ATOM 912 C C . ARG A 1 111 ? -4.884 -3.981 20.548 1.00 93.44 111 ARG A C 1
ATOM 914 O O . ARG A 1 111 ? -5.014 -4.295 19.363 1.00 93.44 111 ARG A O 1
ATOM 921 N N . ARG A 1 112 ? -3.777 -3.431 21.061 1.00 93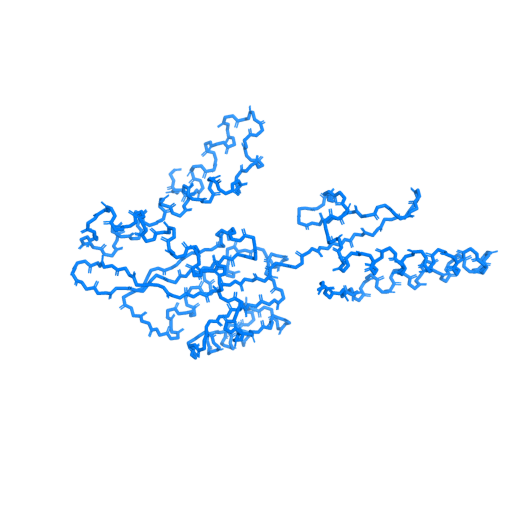.12 112 ARG A N 1
ATOM 922 C CA . ARG A 1 112 ? -2.532 -3.207 20.315 1.00 93.12 112 ARG A CA 1
ATOM 923 C C . ARG A 1 112 ? -1.560 -4.352 20.548 1.00 93.12 112 ARG A C 1
ATOM 925 O O . ARG A 1 112 ? -0.903 -4.409 21.582 1.00 93.12 112 ARG A O 1
ATOM 932 N N . ASN A 1 113 ? -1.507 -5.306 19.624 1.00 94.06 113 ASN A N 1
ATOM 933 C CA . ASN A 1 113 ? -0.610 -6.456 19.734 1.00 94.06 113 ASN A CA 1
ATOM 934 C C . ASN A 1 113 ? -0.269 -7.061 18.364 1.00 94.06 113 ASN A C 1
ATOM 936 O O . ASN A 1 113 ? -0.870 -6.724 17.344 1.00 94.06 113 ASN A O 1
ATOM 940 N N . SER A 1 114 ? 0.681 -8.000 18.353 1.00 94.50 114 SER A N 1
ATOM 941 C CA . SER A 1 114 ? 1.123 -8.686 17.132 1.00 94.50 114 SER A CA 1
ATOM 942 C C . SER A 1 114 ? -0.007 -9.468 16.450 1.00 94.50 114 SER A C 1
ATOM 944 O O . SER A 1 114 ? 0.001 -9.597 15.233 1.00 94.50 114 SER A O 1
ATOM 946 N N . LYS A 1 115 ? -1.004 -9.962 17.203 1.00 96.38 115 LYS A N 1
ATOM 947 C CA . LYS A 1 115 ? -2.159 -10.686 16.640 1.00 96.38 115 LYS A CA 1
ATOM 948 C C . LYS A 1 115 ? -3.063 -9.756 15.828 1.00 96.38 115 LYS A C 1
ATOM 950 O O . LYS A 1 115 ? -3.541 -10.147 14.768 1.00 96.38 115 LYS A O 1
ATOM 955 N N . ALA A 1 116 ? -3.289 -8.534 16.305 1.00 96.50 116 ALA A N 1
ATOM 956 C CA . ALA A 1 116 ? -4.030 -7.515 15.571 1.00 96.50 116 ALA A CA 1
ATOM 957 C C . ALA A 1 116 ? -3.251 -7.036 14.336 1.00 96.50 116 ALA A C 1
ATOM 959 O O . ALA A 1 116 ? -3.831 -7.000 13.254 1.00 96.50 116 ALA A O 1
ATOM 960 N N . ALA A 1 117 ? -1.940 -6.791 14.463 1.00 96.56 117 ALA A N 1
ATOM 961 C CA . ALA A 1 117 ? -1.078 -6.455 13.324 1.00 96.56 117 ALA A CA 1
ATOM 962 C C . ALA A 1 117 ? -1.065 -7.567 12.256 1.00 96.56 117 ALA A C 1
ATOM 964 O O . ALA A 1 117 ? -1.213 -7.282 11.072 1.00 96.56 117 ALA A O 1
ATOM 965 N N . TYR A 1 118 ? -0.975 -8.837 12.668 1.00 97.50 118 TYR A N 1
ATOM 966 C CA . TYR A 1 118 ? -1.058 -9.998 11.774 1.00 9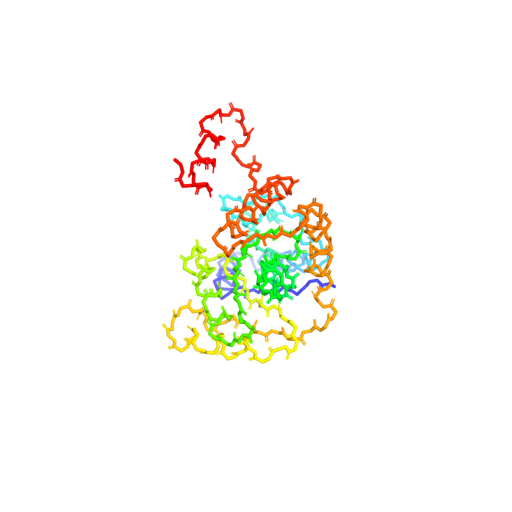7.50 118 TYR A CA 1
ATOM 967 C C . TYR A 1 118 ? -2.404 -10.079 11.054 1.00 97.50 118 TYR A C 1
ATOM 969 O O . TYR A 1 118 ? -2.438 -10.279 9.844 1.00 97.50 118 TYR A O 1
ATOM 977 N N . ARG A 1 119 ? -3.521 -9.881 11.767 1.00 97.62 119 ARG A N 1
ATOM 978 C CA . ARG A 1 119 ? -4.854 -9.846 11.144 1.00 97.62 119 ARG A CA 1
ATOM 979 C C . ARG A 1 119 ? -4.980 -8.705 10.142 1.00 97.62 119 ARG A C 1
ATOM 981 O O . ARG A 1 119 ? -5.545 -8.913 9.076 1.00 97.62 119 ARG A O 1
ATOM 988 N N . PHE A 1 120 ? -4.446 -7.531 10.471 1.00 97.19 120 PHE A N 1
ATOM 989 C CA . PHE A 1 120 ? -4.475 -6.376 9.584 1.00 97.19 120 PHE A CA 1
ATOM 990 C C . PHE A 1 120 ? -3.653 -6.605 8.312 1.00 97.19 120 PHE A C 1
ATOM 992 O O . PHE A 1 120 ? -4.186 -6.498 7.211 1.00 97.19 120 PHE A O 1
ATOM 999 N N . LEU A 1 121 ? -2.385 -6.993 8.456 1.00 96.62 121 LEU A N 1
ATOM 1000 C CA . LEU A 1 121 ? -1.513 -7.320 7.328 1.00 96.62 121 LEU A CA 1
ATOM 1001 C C . LEU A 1 121 ? -2.084 -8.465 6.487 1.00 96.62 121 LEU A C 1
ATOM 1003 O O . LEU A 1 121 ? -2.153 -8.360 5.269 1.00 96.62 121 LEU A O 1
ATOM 1007 N N . GLY A 1 122 ? -2.552 -9.535 7.132 1.00 96.88 122 GLY A N 1
ATOM 1008 C CA . GLY A 1 122 ? -3.171 -10.668 6.453 1.00 96.88 122 GLY A CA 1
ATOM 1009 C C . GLY A 1 122 ? -4.444 -10.287 5.695 1.00 96.88 122 GLY A C 1
ATOM 1010 O O . GLY A 1 122 ? -4.673 -10.817 4.613 1.00 96.88 122 GLY A O 1
ATOM 1011 N N . LYS A 1 123 ? -5.249 -9.352 6.222 1.00 95.75 123 LYS A N 1
ATOM 1012 C CA . LYS A 1 123 ? -6.410 -8.789 5.515 1.00 95.75 123 LYS A CA 1
ATOM 1013 C C . LYS A 1 123 ? -5.976 -8.067 4.242 1.00 95.75 123 LYS A C 1
ATOM 1015 O O . LYS A 1 123 ? -6.541 -8.338 3.190 1.00 95.75 123 LYS A O 1
ATOM 1020 N N . ILE A 1 124 ? -4.964 -7.203 4.326 1.00 94.94 124 ILE A N 1
ATOM 1021 C CA . ILE A 1 124 ? -4.458 -6.470 3.158 1.00 94.94 124 ILE A CA 1
ATOM 1022 C C . ILE A 1 124 ? -3.931 -7.445 2.103 1.00 94.94 124 ILE A C 1
ATOM 1024 O O . ILE A 1 124 ? -4.383 -7.417 0.963 1.00 94.94 124 ILE A O 1
ATOM 1028 N N . LEU A 1 125 ? -3.014 -8.336 2.492 1.00 94.56 125 LEU A N 1
ATOM 1029 C CA . LEU A 1 125 ? -2.331 -9.260 1.580 1.00 94.56 125 LEU A CA 1
ATOM 1030 C C . LEU A 1 125 ? -3.285 -10.238 0.881 1.00 94.56 125 LEU A C 1
ATOM 1032 O O . LEU A 1 125 ? -3.009 -10.655 -0.236 1.00 94.56 125 LEU A O 1
ATOM 1036 N N . ASN A 1 126 ? -4.411 -10.583 1.510 1.00 92.19 126 ASN A N 1
ATOM 1037 C CA . ASN A 1 126 ? -5.433 -11.426 0.888 1.00 92.19 126 ASN A CA 1
ATOM 1038 C C . ASN A 1 126 ? -6.284 -10.675 -0.151 1.00 92.19 126 ASN A C 1
ATOM 1040 O O . ASN A 1 126 ? -6.850 -11.307 -1.039 1.00 92.19 126 ASN A O 1
ATOM 1044 N N . ASN A 1 127 ? -6.414 -9.354 -0.016 1.00 87.62 127 ASN A N 1
ATOM 1045 C CA . ASN A 1 127 ? -7.303 -8.542 -0.846 1.00 87.62 127 ASN A CA 1
ATOM 1046 C C . ASN A 1 127 ? -6.578 -7.862 -2.012 1.00 87.62 127 ASN A C 1
ATOM 1048 O O . ASN A 1 127 ? -7.213 -7.538 -3.016 1.00 87.62 127 ASN A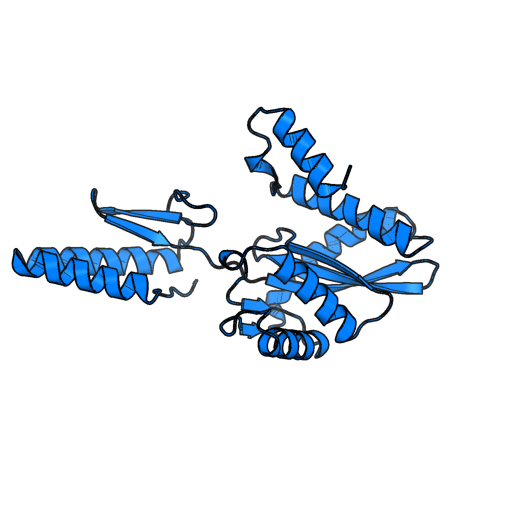 O 1
ATOM 1052 N N . VAL A 1 128 ? -5.266 -7.641 -1.897 1.00 85.56 128 VAL A N 1
ATOM 1053 C CA . VAL A 1 128 ? -4.461 -7.076 -2.983 1.00 85.56 128 VAL A CA 1
ATOM 1054 C C . VAL A 1 128 ? -3.894 -8.168 -3.884 1.00 85.56 128 VAL A C 1
ATOM 1056 O O . VAL A 1 128 ? -3.653 -9.303 -3.471 1.00 85.56 128 VAL A O 1
ATOM 1059 N N . LYS A 1 129 ? -3.645 -7.821 -5.143 1.00 82.94 129 LYS A N 1
ATOM 1060 C CA . LYS A 1 129 ? -2.921 -8.695 -6.066 1.00 82.94 129 LYS A CA 1
ATOM 1061 C C . LYS A 1 129 ? -1.431 -8.696 -5.726 1.00 82.94 129 LYS A C 1
ATOM 1063 O O . LYS A 1 129 ? -0.913 -7.706 -5.219 1.00 82.94 129 LYS A O 1
ATOM 1068 N N . LYS A 1 130 ? -0.721 -9.784 -6.051 1.00 80.56 130 LYS A N 1
ATOM 1069 C CA . LYS A 1 130 ? 0.712 -9.930 -5.726 1.00 80.56 130 LYS A CA 1
ATOM 1070 C C . LYS A 1 130 ? 1.565 -8.763 -6.240 1.00 80.56 130 LYS A C 1
ATOM 1072 O O . LYS A 1 130 ? 2.409 -8.279 -5.505 1.00 80.56 130 LYS A O 1
ATOM 1077 N N . TRP A 1 131 ? 1.290 -8.272 -7.449 1.00 75.31 131 TRP A N 1
ATOM 1078 C CA . TRP A 1 131 ? 1.993 -7.132 -8.057 1.00 75.31 131 TRP A CA 1
ATOM 1079 C C . TRP A 1 131 ? 1.648 -5.766 -7.439 1.00 75.31 131 TRP A C 1
ATOM 1081 O O . TRP A 1 131 ? 2.272 -4.770 -7.770 1.00 75.31 131 TRP A O 1
ATOM 1091 N N . GLN A 1 132 ? 0.639 -5.687 -6.566 1.00 81.69 132 GLN A N 1
ATOM 1092 C CA . GLN A 1 132 ? 0.301 -4.463 -5.829 1.00 81.69 132 GLN A CA 1
ATOM 1093 C C . GLN A 1 132 ? 0.986 -4.401 -4.458 1.00 81.69 132 GLN A C 1
ATOM 1095 O O . GLN A 1 132 ? 0.887 -3.380 -3.773 1.00 81.69 132 GLN A O 1
ATOM 1100 N N . ILE A 1 133 ? 1.627 -5.492 -4.028 1.00 87.69 133 ILE A N 1
ATOM 1101 C CA . ILE A 1 133 ? 2.383 -5.538 -2.778 1.00 87.69 133 ILE A CA 1
ATOM 1102 C C . ILE A 1 133 ? 3.713 -4.815 -3.033 1.00 87.69 133 ILE A C 1
ATOM 1104 O O . ILE A 1 133 ? 4.465 -5.249 -3.903 1.00 87.69 133 ILE A O 1
ATOM 1108 N N . PRO A 1 134 ? 4.018 -3.722 -2.313 1.00 90.06 134 PRO A N 1
ATOM 1109 C CA . PRO A 1 134 ? 5.240 -2.972 -2.539 1.00 90.06 134 PRO A CA 1
ATOM 1110 C C . PRO A 1 134 ? 6.436 -3.759 -2.025 1.00 90.06 134 PRO A C 1
ATOM 1112 O O . PRO A 1 134 ? 6.328 -4.539 -1.072 1.00 90.06 134 PRO A O 1
ATOM 1115 N N . ARG A 1 135 ? 7.613 -3.441 -2.560 1.00 88.62 135 ARG A N 1
ATOM 1116 C CA . ARG A 1 135 ? 8.860 -4.006 -2.043 1.00 88.62 135 ARG A CA 1
ATOM 1117 C C . ARG A 1 135 ? 9.112 -3.599 -0.596 1.00 88.62 135 ARG A C 1
ATOM 1119 O O . ARG A 1 135 ? 9.734 -4.345 0.147 1.00 88.62 135 ARG A O 1
ATOM 1126 N N . PHE A 1 136 ? 8.630 -2.433 -0.172 1.00 91.00 136 PHE A N 1
ATOM 1127 C CA . PHE A 1 136 ? 8.884 -1.938 1.173 1.00 91.00 136 PHE A CA 1
ATOM 1128 C C . PHE A 1 136 ? 7.615 -1.631 1.961 1.00 91.00 136 PHE A C 1
ATOM 1130 O O . PHE A 1 136 ? 6.744 -0.880 1.516 1.00 91.00 136 PHE A O 1
ATOM 1137 N N . ILE A 1 137 ? 7.595 -2.102 3.207 1.00 93.50 137 ILE A N 1
ATOM 1138 C CA . ILE A 1 137 ? 6.613 -1.715 4.220 1.00 93.50 137 ILE A CA 1
ATOM 1139 C C . ILE A 1 137 ? 7.337 -0.918 5.303 1.00 93.50 137 ILE A C 1
ATOM 1141 O O . ILE A 1 137 ? 8.260 -1.414 5.949 1.00 93.50 137 ILE A O 1
ATOM 1145 N N . ASN A 1 138 ? 6.920 0.327 5.506 1.00 92.88 138 ASN A N 1
ATOM 1146 C CA . ASN A 1 138 ? 7.436 1.209 6.543 1.00 92.88 138 ASN A CA 1
ATOM 1147 C C . ASN A 1 138 ? 6.458 1.234 7.719 1.00 92.88 138 ASN A C 1
ATOM 1149 O O . ASN A 1 138 ? 5.275 1.511 7.520 1.00 92.88 138 ASN A O 1
ATOM 1153 N N . THR A 1 139 ? 6.947 0.997 8.933 1.00 91.69 139 THR A N 1
ATOM 1154 C CA . THR A 1 139 ? 6.148 1.169 10.156 1.00 91.69 139 THR A CA 1
ATOM 1155 C C . THR A 1 139 ? 6.895 1.995 11.191 1.00 91.69 139 THR A C 1
ATOM 1157 O O . THR A 1 139 ? 8.105 2.206 11.086 1.00 91.69 139 THR A O 1
ATOM 1160 N N . ASP A 1 140 ? 6.197 2.415 12.246 1.00 82.75 140 ASP A N 1
ATOM 1161 C CA . ASP A 1 140 ? 6.867 2.890 13.455 1.00 82.75 140 ASP A CA 1
ATOM 1162 C C . ASP A 1 140 ? 7.664 1.763 14.152 1.00 82.75 140 ASP A C 1
ATOM 1164 O O . ASP A 1 140 ? 7.603 0.581 13.781 1.00 82.75 140 ASP A O 1
ATOM 1168 N N . LYS A 1 141 ? 8.432 2.126 15.182 1.00 79.38 141 LYS A N 1
ATOM 1169 C CA . LYS A 1 141 ? 9.325 1.243 15.947 1.00 79.38 141 LYS A CA 1
ATOM 1170 C C . LYS A 1 141 ? 8.607 0.153 16.761 1.00 79.38 141 LYS A C 1
ATOM 1172 O O . LYS A 1 141 ? 9.259 -0.619 17.461 1.00 79.38 141 LYS A O 1
ATOM 1177 N N . ALA A 1 142 ? 7.281 0.040 16.672 1.00 79.06 142 ALA A N 1
ATOM 1178 C CA . ALA A 1 142 ? 6.522 -0.980 17.385 1.00 79.06 142 ALA A CA 1
ATOM 1179 C C . ALA A 1 142 ? 6.895 -2.409 16.916 1.00 79.06 142 ALA A C 1
ATOM 1181 O O . ALA A 1 142 ? 6.767 -2.726 15.731 1.00 79.06 142 ALA A O 1
ATOM 1182 N N . PRO A 1 143 ? 7.264 -3.334 17.828 1.00 85.25 143 PRO A N 1
ATOM 1183 C CA . PRO A 1 143 ? 7.700 -4.690 17.463 1.00 85.25 143 PRO A CA 1
ATOM 1184 C C . PRO A 1 143 ? 6.564 -5.593 16.947 1.00 85.25 143 PRO A C 1
ATOM 1186 O O . PRO A 1 143 ? 6.804 -6.715 16.501 1.00 85.25 143 PRO A O 1
ATOM 1189 N N . ALA A 1 144 ? 5.308 -5.141 17.030 1.00 92.06 144 ALA A N 1
ATOM 1190 C CA . ALA A 1 144 ? 4.137 -5.906 16.607 1.00 92.06 144 ALA A CA 1
ATOM 1191 C C . ALA A 1 144 ? 4.162 -6.239 15.105 1.00 92.06 144 ALA A C 1
ATOM 1193 O O . ALA A 1 144 ? 3.893 -7.386 14.745 1.00 92.06 144 ALA A O 1
ATOM 1194 N N . TYR A 1 145 ? 4.528 -5.273 14.255 1.00 93.50 145 TYR A N 1
ATOM 1195 C CA . TYR A 1 145 ? 4.565 -5.452 12.801 1.00 93.50 145 TYR A CA 1
ATOM 1196 C C . TYR A 1 145 ? 5.677 -6.392 12.345 1.00 93.50 145 TYR A C 1
ATOM 1198 O O . TYR A 1 145 ? 5.407 -7.287 11.551 1.00 93.50 145 TYR A O 1
ATOM 1206 N N . GLY A 1 146 ? 6.888 -6.258 12.895 1.00 93.62 146 GLY A N 1
ATOM 1207 C CA . GLY A 1 146 ? 8.009 -7.137 12.540 1.00 93.62 146 GLY A CA 1
ATOM 1208 C C . GLY A 1 146 ? 7.689 -8.611 12.808 1.00 93.62 146 GLY A C 1
ATOM 1209 O O . GLY A 1 146 ? 7.864 -9.460 11.936 1.00 93.62 146 GLY A O 1
ATOM 1210 N N . ARG A 1 147 ? 7.101 -8.913 13.977 1.00 95.12 147 ARG A N 1
ATOM 1211 C CA . ARG A 1 147 ? 6.649 -10.277 14.310 1.00 95.12 147 ARG A CA 1
ATOM 1212 C C . ARG A 1 147 ? 5.536 -10.775 13.388 1.00 95.12 147 ARG A C 1
ATOM 1214 O O . ARG A 1 147 ? 5.549 -11.937 12.993 1.00 95.12 147 ARG A O 1
ATOM 1221 N N . ALA A 1 148 ? 4.577 -9.913 13.055 1.00 96.44 148 ALA A N 1
ATOM 1222 C CA . ALA A 1 148 ? 3.483 -10.261 12.155 1.00 96.44 148 ALA A CA 1
ATOM 1223 C C . ALA A 1 148 ? 3.975 -10.559 10.728 1.00 96.44 148 ALA A C 1
ATOM 1225 O O . ALA A 1 148 ? 3.567 -11.561 10.146 1.00 96.44 148 ALA A O 1
ATOM 1226 N N . LEU A 1 149 ? 4.877 -9.734 10.188 1.00 95.94 149 LEU A N 1
ATOM 1227 C CA . LEU A 1 149 ? 5.461 -9.919 8.856 1.00 95.94 149 LEU A CA 1
ATOM 1228 C C . LEU A 1 149 ? 6.316 -11.184 8.777 1.00 95.94 149 LEU A C 1
ATOM 1230 O O . LEU A 1 149 ? 6.168 -11.944 7.825 1.00 95.94 149 LEU A O 1
ATOM 1234 N N . ALA A 1 150 ? 7.153 -11.448 9.784 1.00 95.50 150 ALA A N 1
ATOM 1235 C CA . ALA A 1 150 ? 7.947 -12.675 9.843 1.00 95.50 150 ALA A CA 1
ATOM 1236 C C . ALA A 1 150 ? 7.061 -13.933 9.805 1.00 95.50 150 ALA A C 1
ATOM 1238 O O . ALA A 1 150 ? 7.342 -14.870 9.058 1.00 95.50 150 ALA A O 1
ATOM 1239 N N . LEU A 1 151 ? 5.951 -13.930 10.553 1.00 97.06 151 LEU A N 1
ATOM 1240 C CA . LEU A 1 151 ? 4.986 -15.028 10.543 1.00 97.06 151 LEU A CA 1
ATOM 1241 C C . LEU A 1 151 ? 4.306 -15.187 9.174 1.00 97.06 151 LEU A C 1
ATOM 1243 O O . LEU A 1 151 ? 4.244 -16.296 8.652 1.00 97.06 151 LEU A O 1
ATOM 1247 N N . LEU A 1 152 ? 3.851 -14.088 8.563 1.00 96.81 152 LEU A N 1
ATOM 1248 C CA . LEU A 1 152 ? 3.200 -14.117 7.247 1.00 96.81 152 LEU A CA 1
ATOM 1249 C C . LEU A 1 152 ? 4.142 -14.577 6.128 1.00 96.81 152 LEU A C 1
ATOM 1251 O O . LEU A 1 152 ? 3.698 -15.265 5.210 1.00 96.81 152 LEU A O 1
ATOM 1255 N N . LYS A 1 153 ? 5.430 -14.224 6.205 1.00 96.31 153 LYS A N 1
ATOM 1256 C CA . LYS A 1 153 ? 6.460 -14.732 5.287 1.00 96.31 153 LYS A CA 1
ATOM 1257 C C . LYS A 1 153 ? 6.663 -16.234 5.455 1.00 96.31 153 LYS A C 1
ATOM 1259 O O . LYS A 1 153 ? 6.673 -16.957 4.466 1.00 96.31 153 LYS A O 1
ATOM 1264 N N . ARG A 1 154 ? 6.759 -16.713 6.700 1.00 96.75 154 ARG A N 1
ATOM 1265 C CA . ARG A 1 154 ? 6.887 -18.147 7.003 1.00 96.75 154 ARG A CA 1
ATOM 1266 C C . ARG A 1 154 ? 5.700 -18.963 6.481 1.00 96.75 154 ARG A C 1
ATOM 1268 O O . ARG A 1 154 ? 5.881 -20.093 6.055 1.00 96.75 154 ARG A O 1
ATOM 1275 N N . GLU A 1 155 ? 4.501 -18.389 6.503 1.00 96.38 155 GLU A N 1
ATOM 1276 C CA . GLU A 1 155 ? 3.276 -19.004 5.971 1.00 96.38 155 GLU A CA 1
ATOM 1277 C C . GLU A 1 155 ? 3.122 -18.860 4.443 1.00 96.38 155 GLU A C 1
ATOM 1279 O O . GLU A 1 155 ? 2.108 -19.280 3.894 1.00 96.38 155 GLU A O 1
ATOM 1284 N N . GLY A 1 156 ? 4.073 -18.226 3.744 1.00 93.62 156 GLY A N 1
ATOM 1285 C CA . GLY A 1 156 ? 4.003 -17.999 2.294 1.00 93.62 156 GLY A CA 1
ATOM 1286 C C . GLY A 1 156 ? 2.944 -16.978 1.853 1.00 93.62 156 GLY A C 1
ATOM 1287 O O . GLY A 1 156 ? 2.654 -16.857 0.664 1.00 93.62 156 GLY A O 1
ATOM 1288 N N . ARG A 1 157 ? 2.357 -16.228 2.795 1.00 93.81 157 ARG A N 1
ATOM 1289 C CA . ARG A 1 157 ? 1.308 -15.225 2.533 1.00 93.81 157 ARG A CA 1
ATOM 1290 C C . ARG A 1 157 ? 1.869 -13.850 2.183 1.00 93.81 157 ARG A C 1
ATOM 1292 O O . ARG A 1 157 ? 1.196 -13.065 1.524 1.00 93.81 157 ARG A O 1
ATOM 1299 N N . CYS A 1 158 ? 3.078 -13.549 2.649 1.00 93.62 158 CYS A N 1
ATOM 1300 C CA . CYS A 1 158 ? 3.822 -12.344 2.300 1.00 93.62 158 CYS A CA 1
ATOM 1301 C C . CYS A 1 158 ? 5.019 -12.736 1.420 1.00 93.62 158 CYS A C 1
ATOM 1303 O O . CYS A 1 158 ? 5.751 -13.648 1.818 1.00 93.62 158 CYS A O 1
ATOM 1305 N N . PRO A 1 159 ? 5.241 -12.081 0.264 1.00 91.56 159 PRO A N 1
ATOM 1306 C CA . PRO A 1 159 ? 6.416 -12.341 -0.561 1.00 91.56 159 PRO A CA 1
ATOM 1307 C C . PRO A 1 159 ? 7.727 -12.169 0.225 1.00 91.56 159 PRO A C 1
ATOM 1309 O O . PRO A 1 159 ? 7.855 -11.303 1.099 1.00 91.56 159 PRO A O 1
ATOM 1312 N N . SER A 1 160 ? 8.704 -13.037 -0.045 1.00 89.25 160 SER A N 1
ATOM 1313 C CA . SER A 1 160 ? 9.965 -13.091 0.705 1.00 89.25 160 SER A CA 1
ATOM 1314 C C . SER A 1 160 ? 10.819 -11.833 0.530 1.00 89.25 160 SER A C 1
ATOM 1316 O O . SER A 1 160 ? 11.511 -11.437 1.471 1.00 89.25 160 SER A O 1
ATOM 1318 N N . ASP A 1 161 ? 10.714 -11.197 -0.633 1.00 87.88 161 ASP A N 1
ATOM 1319 C CA . ASP A 1 161 ? 11.399 -9.979 -1.072 1.00 87.88 161 ASP A CA 1
ATOM 1320 C C . ASP A 1 161 ? 10.818 -8.679 -0.487 1.00 87.88 161 ASP A C 1
ATOM 1322 O O . ASP A 1 161 ? 11.447 -7.631 -0.605 1.00 87.88 161 ASP A O 1
ATOM 1326 N N . VAL A 1 162 ? 9.672 -8.730 0.207 1.00 91.06 162 VAL A N 1
ATOM 1327 C CA . VAL A 1 162 ? 9.127 -7.559 0.917 1.00 91.06 162 VAL A CA 1
ATOM 1328 C C . VAL A 1 162 ? 10.005 -7.206 2.116 1.00 91.06 162 VAL A C 1
ATOM 1330 O O . VAL A 1 162 ? 10.094 -7.954 3.088 1.00 91.06 162 VAL A O 1
ATOM 1333 N N . GLU A 1 163 ? 10.614 -6.035 2.114 1.00 91.44 163 GLU A N 1
ATOM 1334 C CA . GLU A 1 163 ? 11.477 -5.545 3.182 1.00 91.44 163 GLU A CA 1
ATOM 1335 C C . GLU A 1 163 ? 10.695 -4.679 4.187 1.00 91.44 163 GLU A C 1
ATOM 1337 O O . GLU A 1 163 ? 9.948 -3.762 3.829 1.00 91.44 163 GLU A O 1
ATOM 1342 N N . HIS A 1 164 ? 10.878 -4.956 5.482 1.00 93.38 164 HIS A N 1
ATOM 1343 C CA . HIS A 1 164 ? 10.294 -4.166 6.569 1.00 93.38 164 HIS A CA 1
ATOM 1344 C C . HIS A 1 164 ? 11.291 -3.112 7.046 1.00 93.38 164 HIS A C 1
ATOM 1346 O O . HIS A 1 164 ? 12.412 -3.443 7.426 1.00 93.38 164 HIS A O 1
ATOM 1352 N N . ARG A 1 165 ? 10.879 -1.841 7.057 1.00 91.06 165 ARG A N 1
ATOM 1353 C CA . ARG A 1 165 ? 11.711 -0.714 7.495 1.00 91.06 165 ARG A CA 1
ATOM 1354 C C . ARG A 1 165 ? 11.058 0.032 8.656 1.00 91.06 165 ARG A C 1
ATOM 1356 O O . ARG A 1 165 ? 9.866 0.326 8.626 1.00 91.06 165 ARG A O 1
ATOM 1363 N N . GLN A 1 166 ? 11.858 0.406 9.651 1.00 86.12 166 GLN A N 1
ATOM 1364 C CA . GLN A 1 166 ? 11.414 1.185 10.815 1.00 86.12 166 GLN A CA 1
ATOM 1365 C C . GLN A 1 166 ? 12.075 2.565 10.825 1.00 86.12 166 GLN A C 1
ATOM 1367 O O . GLN A 1 166 ? 12.960 2.862 11.629 1.00 86.12 166 GLN A O 1
ATOM 1372 N N . ILE A 1 167 ? 11.673 3.411 9.877 1.00 76.75 167 ILE A N 1
ATOM 1373 C CA . ILE A 1 167 ? 12.312 4.704 9.627 1.00 76.75 167 ILE A CA 1
ATOM 1374 C C . ILE A 1 167 ? 11.379 5.837 10.067 1.00 76.75 167 ILE A C 1
ATOM 1376 O O . ILE A 1 167 ? 10.417 6.157 9.372 1.00 76.75 167 ILE A O 1
ATOM 1380 N N . LYS A 1 168 ? 11.709 6.493 11.190 1.00 69.00 168 LYS A N 1
ATOM 1381 C CA . LYS A 1 168 ? 10.878 7.531 11.836 1.00 69.00 168 LYS A CA 1
ATOM 1382 C C . LYS A 1 168 ? 10.384 8.614 10.866 1.00 69.00 168 LYS A C 1
ATOM 1384 O O . LYS A 1 168 ? 9.199 8.918 10.830 1.00 69.00 168 LYS A O 1
ATOM 1389 N N . TYR A 1 169 ? 11.274 9.178 10.050 1.00 68.69 169 TYR A N 1
ATOM 1390 C CA . TYR A 1 169 ? 10.943 10.288 9.144 1.00 68.69 169 TYR A CA 1
ATOM 1391 C C . TYR A 1 169 ? 10.079 9.876 7.940 1.00 68.69 169 TYR A C 1
ATOM 1393 O O . TYR A 1 169 ? 9.503 10.735 7.276 1.00 68.69 169 TYR A O 1
ATOM 1401 N N . ARG A 1 170 ? 9.931 8.573 7.665 1.00 72.56 170 ARG A N 1
ATOM 1402 C CA . ARG A 1 170 ? 9.020 8.078 6.623 1.00 72.56 170 ARG A CA 1
ATOM 1403 C C . ARG A 1 170 ? 7.574 7.961 7.112 1.00 72.56 170 ARG A C 1
ATOM 1405 O O . ARG A 1 170 ? 6.692 7.791 6.279 1.00 72.56 170 ARG A O 1
ATOM 1412 N N . ASN A 1 171 ? 7.295 8.118 8.407 1.00 80.25 171 ASN A N 1
ATOM 1413 C CA . ASN A 1 171 ? 5.926 8.039 8.933 1.00 80.25 171 ASN A CA 1
ATOM 1414 C C . ASN A 1 171 ? 5.123 9.339 8.764 1.00 80.25 171 ASN A C 1
ATOM 1416 O O . ASN A 1 171 ? 3.910 9.332 8.945 1.00 80.25 171 ASN A O 1
ATOM 1420 N N . ASN A 1 172 ? 5.748 10.439 8.329 1.00 85.00 172 ASN A N 1
ATOM 1421 C CA . ASN A 1 172 ? 5.071 11.732 8.163 1.00 85.00 172 ASN A CA 1
ATOM 1422 C C . ASN A 1 172 ? 3.813 11.654 7.276 1.00 85.00 172 ASN A C 1
ATOM 1424 O O . ASN A 1 172 ? 2.829 12.345 7.538 1.00 85.00 172 ASN A O 1
ATOM 1428 N N . VAL A 1 173 ? 3.826 10.801 6.244 1.00 87.56 173 VAL A N 1
ATOM 1429 C CA . VAL A 1 173 ? 2.680 10.609 5.338 1.00 87.56 173 VAL A CA 1
ATOM 1430 C C . VAL A 1 173 ? 1.476 10.041 6.089 1.00 87.56 173 VAL A C 1
ATOM 1432 O O . VAL A 1 173 ? 0.376 10.588 5.991 1.00 87.56 173 VAL A O 1
ATOM 1435 N N . ILE A 1 174 ? 1.681 8.972 6.864 1.00 90.56 174 ILE A N 1
ATOM 1436 C CA . ILE A 1 174 ? 0.598 8.334 7.615 1.00 90.56 174 ILE A CA 1
ATOM 1437 C C . ILE A 1 174 ? 0.148 9.190 8.803 1.00 90.56 174 ILE A C 1
ATOM 1439 O O . ILE A 1 174 ? -1.051 9.302 9.040 1.00 90.56 174 ILE A O 1
ATOM 1443 N N . GLU A 1 175 ? 1.062 9.900 9.464 1.00 90.69 175 GLU A N 1
ATOM 1444 C CA . GLU A 1 175 ? 0.715 10.822 10.554 1.00 90.69 175 GLU A CA 1
ATOM 1445 C C . GLU A 1 175 ? -0.116 12.018 10.073 1.00 90.69 175 GLU A C 1
ATOM 1447 O O . GLU A 1 175 ? -1.104 12.412 10.702 1.00 90.69 175 GLU A O 1
ATOM 1452 N N . CYS A 1 176 ? 0.218 12.573 8.905 1.00 90.50 176 CYS A N 1
ATOM 1453 C CA . CYS A 1 176 ? -0.607 13.604 8.278 1.00 90.50 176 CYS A CA 1
ATOM 1454 C C . CYS A 1 176 ? -2.014 13.069 7.956 1.00 90.50 176 CYS A C 1
ATOM 1456 O O . CYS A 1 176 ? -3.021 13.747 8.198 1.00 90.50 176 CYS A O 1
ATOM 1458 N N . ASP A 1 177 ? -2.103 11.839 7.438 1.00 91.75 177 ASP A N 1
ATOM 1459 C CA . ASP A 1 177 ? -3.379 11.190 7.136 1.00 91.75 177 ASP A CA 1
ATOM 1460 C C . ASP A 1 177 ? -4.206 10.907 8.407 1.00 91.75 177 ASP A C 1
ATOM 1462 O O . ASP A 1 177 ? -5.415 11.166 8.421 1.00 91.75 177 ASP A O 1
ATOM 1466 N N . HIS A 1 178 ? -3.556 10.499 9.505 1.00 92.62 178 HIS A N 1
ATOM 1467 C CA . HIS A 1 178 ? -4.168 10.355 10.829 1.00 92.62 178 HIS A CA 1
ATOM 1468 C C . HIS A 1 178 ? -4.825 11.650 11.298 1.00 92.62 178 HIS A C 1
ATOM 1470 O O . HIS A 1 178 ? -5.977 11.628 11.741 1.00 92.62 178 HIS A O 1
ATOM 1476 N N . GLY A 1 179 ? -4.125 12.781 11.182 1.00 92.44 179 GLY A N 1
ATOM 1477 C CA . GLY A 1 179 ? -4.660 14.086 11.571 1.00 92.44 179 GLY A CA 1
ATOM 1478 C C . GLY A 1 179 ? -5.946 14.432 10.816 1.00 92.44 179 GLY A C 1
ATOM 1479 O O . GLY A 1 179 ? -6.933 14.853 11.424 1.00 92.44 179 GLY A O 1
ATOM 1480 N N . LYS A 1 180 ? -5.975 14.183 9.501 1.00 92.25 180 LYS A N 1
ATOM 1481 C CA . LYS A 1 180 ? -7.165 14.407 8.660 1.00 92.25 180 LYS A CA 1
ATOM 1482 C C . LYS A 1 180 ? -8.328 13.496 9.056 1.00 92.25 180 LYS A C 1
ATOM 1484 O O . LYS A 1 180 ? -9.456 13.976 9.143 1.00 92.25 180 LYS A O 1
ATOM 1489 N N . LEU A 1 181 ? -8.068 12.213 9.326 1.00 91.94 181 LEU A N 1
ATOM 1490 C CA . LEU A 1 181 ? -9.101 11.292 9.807 1.00 91.94 181 LEU A CA 1
ATOM 1491 C C . LEU A 1 181 ? -9.667 11.743 11.159 1.00 91.94 181 LEU A C 1
ATOM 1493 O O . LEU A 1 181 ? -10.885 11.793 11.333 1.00 91.94 181 LEU A O 1
ATOM 1497 N N . LYS A 1 182 ? -8.792 12.056 12.121 1.00 91.62 182 LYS A N 1
ATOM 1498 C CA . LYS A 1 182 ? -9.199 12.403 13.487 1.00 91.62 182 LYS A CA 1
ATOM 1499 C C . LYS A 1 182 ? -10.106 13.623 13.524 1.00 91.62 182 LYS A C 1
ATOM 1501 O O . LYS A 1 182 ? -11.032 13.632 14.319 1.00 91.62 182 LYS A O 1
ATOM 1506 N N . ARG A 1 183 ? -9.912 14.609 12.641 1.00 92.62 183 ARG A N 1
ATOM 1507 C CA . ARG A 1 183 ? -10.834 15.755 12.529 1.00 92.62 183 ARG A CA 1
ATOM 1508 C C . ARG A 1 183 ? -12.272 15.320 12.233 1.00 92.62 183 ARG A C 1
ATOM 1510 O O . ARG A 1 183 ? -13.193 15.865 12.824 1.00 92.62 183 ARG A O 1
ATOM 1517 N N . ILE A 1 184 ? -12.455 14.317 11.373 1.00 91.44 184 ILE A N 1
ATOM 1518 C CA . ILE A 1 184 ? -13.780 13.789 11.021 1.00 91.44 184 ILE A CA 1
ATOM 1519 C C . ILE A 1 184 ? -14.339 12.946 12.172 1.00 91.44 184 ILE A C 1
ATOM 1521 O O . ILE A 1 184 ? -15.473 13.153 12.583 1.00 91.44 184 ILE A O 1
ATOM 1525 N N . ILE A 1 185 ? -13.540 12.028 12.728 1.00 90.25 185 ILE A N 1
ATOM 1526 C CA . ILE A 1 185 ? -13.986 11.152 13.827 1.00 90.25 185 ILE A CA 1
ATOM 1527 C C . ILE A 1 185 ? -14.316 11.956 15.090 1.00 90.25 185 ILE A C 1
ATOM 1529 O O . ILE A 1 185 ? -15.298 11.672 15.766 1.00 90.25 185 ILE A O 1
ATOM 1533 N N . ASN A 1 186 ? -13.524 12.974 15.425 1.00 87.75 186 ASN A N 1
ATOM 1534 C CA . ASN A 1 186 ? -13.762 13.777 16.623 1.00 87.75 186 ASN A CA 1
ATOM 1535 C C . ASN A 1 186 ? -15.081 14.559 16.530 1.00 87.75 186 ASN A C 1
ATOM 1537 O O . ASN A 1 186 ? -15.731 14.759 17.553 1.00 87.75 186 ASN A O 1
ATOM 1541 N N . ALA A 1 187 ? -15.516 14.925 15.318 1.00 87.75 187 ALA A N 1
ATOM 1542 C CA . ALA A 1 187 ? -16.816 15.552 15.094 1.00 87.75 187 ALA A CA 1
ATOM 1543 C C . ALA A 1 187 ? -18.000 14.601 15.363 1.00 87.75 187 ALA A C 1
ATOM 1545 O O . ALA A 1 187 ? -19.103 15.070 15.618 1.00 87.75 187 ALA A O 1
ATOM 1546 N N . THR A 1 188 ? -17.794 13.276 15.367 1.00 81.56 188 THR A N 1
ATOM 1547 C CA . THR A 1 188 ? -18.862 12.300 15.649 1.00 81.56 188 THR A CA 1
ATOM 1548 C C . THR A 1 188 ? -19.073 12.035 17.146 1.00 81.56 188 THR A C 1
ATOM 1550 O O . THR A 1 188 ? -19.825 11.128 17.489 1.00 81.56 188 THR A O 1
ATOM 1553 N N . LEU A 1 189 ? -18.389 12.767 18.040 1.00 80.12 189 LEU A N 1
ATOM 1554 C CA . LEU A 1 189 ? -18.489 12.653 19.509 1.00 80.12 189 LEU A CA 1
ATOM 1555 C C . LEU A 1 189 ? -18.209 11.239 20.076 1.00 80.12 189 LEU A C 1
ATOM 1557 O O . LEU A 1 189 ? -18.613 10.898 21.190 1.00 80.12 189 LEU A O 1
ATOM 1561 N N . GLY A 1 190 ? -17.447 10.428 19.333 1.00 79.06 190 GLY A N 1
ATOM 1562 C CA . GLY A 1 190 ? -17.066 9.065 19.710 1.00 79.06 190 GLY A CA 1
ATOM 1563 C C . GLY A 1 190 ? -18.128 8.002 19.406 1.00 79.06 190 GLY A C 1
ATOM 1564 O O . GLY A 1 190 ? -19.301 8.282 19.181 1.00 79.06 190 GLY A O 1
ATOM 1565 N N . PHE A 1 191 ? -17.709 6.735 19.391 1.00 91.12 191 PHE A N 1
ATOM 1566 C CA . PHE A 1 191 ? -18.580 5.618 19.009 1.00 91.12 191 PHE A CA 1
ATOM 1567 C C . PHE A 1 191 ? -19.150 4.889 20.227 1.00 91.12 191 PHE A C 1
ATOM 1569 O O . PHE A 1 191 ? -18.493 4.805 21.260 1.00 91.12 191 PHE A O 1
ATOM 1576 N N . LYS A 1 192 ? -20.346 4.296 20.108 1.00 91.56 192 LYS A N 1
ATOM 1577 C CA . LYS A 1 192 ? -20.993 3.533 21.198 1.00 91.56 192 LYS A CA 1
ATOM 1578 C C . LYS A 1 192 ? -20.663 2.036 21.203 1.00 91.56 192 LYS A C 1
ATOM 1580 O O . LYS A 1 192 ? -20.720 1.411 22.252 1.00 91.56 192 LYS A O 1
ATOM 1585 N N . SER A 1 193 ? -20.290 1.450 20.063 1.00 95.00 193 SER A N 1
ATOM 1586 C CA . SER A 1 193 ? -19.931 0.027 19.959 1.00 95.00 193 SER A CA 1
ATOM 1587 C C . SER A 1 193 ? -18.832 -0.196 18.918 1.00 95.00 193 SER A C 1
ATOM 1589 O O . SER A 1 193 ? -18.665 0.620 18.014 1.00 95.00 193 SER A O 1
ATOM 1591 N N . MET A 1 194 ? -18.106 -1.316 19.004 1.00 94.88 194 MET A N 1
ATOM 1592 C CA . MET A 1 194 ? -17.086 -1.677 18.005 1.00 94.88 194 MET A CA 1
ATOM 1593 C C . MET A 1 194 ? -17.686 -1.899 16.613 1.00 94.88 194 MET A C 1
ATOM 1595 O O . MET A 1 194 ? -17.080 -1.504 15.622 1.00 94.88 194 MET A O 1
ATOM 1599 N N . LYS A 1 195 ? -18.883 -2.496 16.540 1.00 94.62 195 LYS A N 1
ATOM 1600 C CA . LYS A 1 195 ? -19.584 -2.763 15.277 1.00 94.62 195 LYS A CA 1
ATOM 1601 C C . LYS A 1 195 ? -19.921 -1.459 14.555 1.00 94.62 195 LYS A C 1
ATOM 1603 O O . LYS A 1 195 ? -19.576 -1.298 13.388 1.00 94.62 195 LYS A O 1
ATOM 1608 N N . THR A 1 196 ? -20.543 -0.517 15.264 1.00 92.62 196 THR A N 1
ATOM 1609 C CA . THR A 1 196 ? -20.904 0.786 14.689 1.00 92.62 196 THR A CA 1
ATOM 1610 C C . THR A 1 196 ? -19.670 1.628 14.385 1.00 92.62 196 THR A C 1
ATOM 1612 O O . THR A 1 196 ? -19.595 2.199 13.304 1.00 92.62 196 THR A O 1
ATOM 1615 N N . ALA A 1 197 ? -18.657 1.619 15.261 1.00 94.06 197 ALA A N 1
ATOM 1616 C CA . ALA A 1 197 ? -17.378 2.278 15.000 1.00 94.06 197 ALA A CA 1
ATOM 1617 C C . ALA A 1 197 ? -16.739 1.794 13.694 1.00 94.06 197 ALA A C 1
ATOM 1619 O O . ALA A 1 197 ? -16.345 2.605 12.861 1.00 94.06 197 ALA A O 1
ATOM 1620 N N . TYR A 1 198 ? -16.669 0.474 13.498 1.00 94.69 198 TYR A N 1
ATOM 1621 C CA . TYR A 1 198 ? -16.094 -0.109 12.293 1.00 94.69 198 TYR A CA 1
ATOM 1622 C C . TYR A 1 198 ? -16.859 0.310 11.034 1.00 94.69 198 TYR A C 1
ATOM 1624 O O . TYR A 1 198 ? -16.235 0.780 10.087 1.00 94.69 198 TYR A O 1
ATOM 1632 N N . ALA A 1 199 ? -18.191 0.195 11.034 1.00 92.62 199 ALA A N 1
ATOM 1633 C CA . ALA A 1 199 ? -19.022 0.558 9.886 1.00 92.62 199 ALA A CA 1
ATOM 1634 C C . ALA A 1 199 ? -18.891 2.048 9.523 1.00 92.62 199 ALA A C 1
ATOM 1636 O O . ALA A 1 199 ? -18.677 2.389 8.359 1.00 92.62 199 ALA A O 1
ATOM 1637 N N . THR A 1 200 ? -18.940 2.940 10.517 1.00 93.00 200 THR A N 1
ATOM 1638 C CA . THR A 1 200 ? -18.784 4.382 10.287 1.00 93.00 200 THR A CA 1
ATOM 1639 C C . THR A 1 200 ? -17.379 4.729 9.797 1.00 93.00 200 THR A C 1
ATOM 1641 O O . THR A 1 200 ? -17.240 5.487 8.838 1.00 93.00 200 THR A O 1
ATOM 1644 N N . ILE A 1 201 ? -16.328 4.153 10.395 1.00 93.94 201 ILE A N 1
ATOM 1645 C CA . ILE A 1 201 ? -14.948 4.366 9.935 1.00 93.94 201 ILE A CA 1
ATOM 1646 C C . ILE A 1 201 ? -14.756 3.818 8.514 1.00 93.94 201 ILE A C 1
ATOM 1648 O O . ILE A 1 201 ? -14.110 4.494 7.717 1.00 93.94 201 ILE A O 1
ATOM 1652 N N . LYS A 1 202 ? -15.357 2.666 8.167 1.00 92.62 202 LYS A N 1
ATOM 1653 C CA . LYS A 1 202 ? -15.372 2.131 6.790 1.00 92.62 202 LYS A CA 1
ATOM 1654 C C . LYS A 1 202 ? -15.919 3.183 5.830 1.00 92.62 202 LYS A C 1
ATOM 1656 O O . LYS A 1 202 ? -15.226 3.551 4.889 1.00 92.62 202 LYS A O 1
ATOM 1661 N N . GLY A 1 203 ? -17.104 3.728 6.115 1.00 91.12 203 GLY A N 1
ATOM 1662 C CA . GLY A 1 203 ? -17.712 4.778 5.295 1.00 91.12 203 GLY A CA 1
ATOM 1663 C C . GLY A 1 203 ? -16.838 6.030 5.170 1.00 91.12 203 GLY A C 1
ATOM 1664 O O . GLY A 1 203 ? -16.635 6.529 4.065 1.00 91.12 203 GLY A O 1
ATOM 1665 N N . ILE A 1 20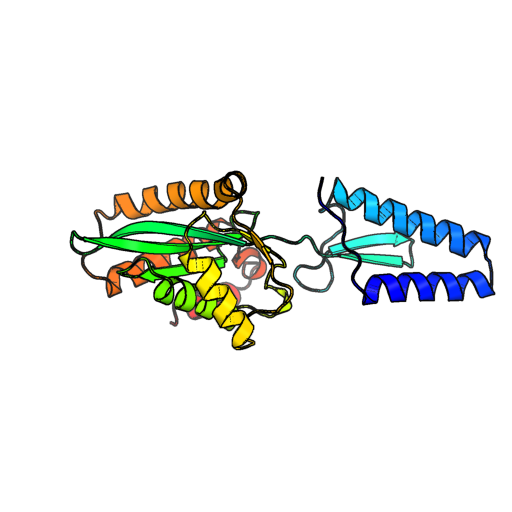4 ? -16.247 6.505 6.271 1.00 92.06 204 ILE A N 1
ATOM 1666 C CA . ILE A 1 204 ? -15.334 7.661 6.245 1.00 92.06 204 ILE A CA 1
ATOM 1667 C C . ILE A 1 204 ? -14.109 7.373 5.367 1.00 92.06 204 ILE A C 1
ATOM 1669 O O . ILE A 1 204 ? -13.755 8.201 4.529 1.00 92.06 204 ILE A O 1
ATOM 1673 N N . GLU A 1 205 ? -13.456 6.222 5.537 1.00 91.00 205 GLU A N 1
ATOM 1674 C CA . GLU A 1 205 ? -12.279 5.847 4.748 1.00 91.00 205 GLU A CA 1
ATOM 1675 C C . GLU A 1 205 ? -12.582 5.754 3.260 1.00 91.00 205 GLU A C 1
ATOM 1677 O O . GLU A 1 205 ? -11.814 6.268 2.447 1.00 91.00 205 GLU A O 1
ATOM 1682 N N . VAL A 1 206 ? -13.729 5.176 2.916 1.00 88.44 206 VAL A N 1
ATOM 1683 C CA . VAL A 1 206 ? -14.223 5.101 1.543 1.00 88.44 206 VAL A CA 1
ATOM 1684 C C . VAL A 1 206 ? -14.387 6.496 0.966 1.00 88.44 206 VAL A C 1
ATOM 1686 O O . VAL A 1 206 ? -13.747 6.818 -0.031 1.00 88.44 206 VAL A O 1
ATOM 1689 N N . MET A 1 207 ? -15.150 7.369 1.629 1.00 88.06 207 MET A N 1
ATOM 1690 C CA . MET A 1 207 ? -15.369 8.736 1.148 1.00 88.06 207 MET A CA 1
ATOM 1691 C C . MET A 1 207 ? -14.054 9.507 0.994 1.00 88.06 207 MET A C 1
ATOM 1693 O O . MET A 1 207 ? -13.884 10.286 0.054 1.00 88.06 207 MET A O 1
ATOM 1697 N N . ARG A 1 208 ? -13.085 9.275 1.885 1.00 89.69 208 ARG A N 1
ATOM 1698 C CA . ARG A 1 208 ? -11.742 9.858 1.776 1.00 89.69 208 ARG A CA 1
ATOM 1699 C C . ARG A 1 208 ? -10.961 9.287 0.593 1.00 89.69 208 ARG A C 1
ATOM 1701 O O . ARG A 1 208 ? -10.275 10.056 -0.073 1.00 89.69 208 ARG A O 1
ATOM 1708 N N . ALA A 1 209 ? -11.045 7.988 0.320 1.00 85.31 209 ALA A N 1
ATOM 1709 C CA . ALA A 1 209 ? -10.416 7.365 -0.845 1.00 85.31 209 ALA A CA 1
ATOM 1710 C C . ALA A 1 209 ? -10.999 7.913 -2.160 1.00 85.31 209 ALA A C 1
ATOM 1712 O O . ALA A 1 209 ? -10.235 8.263 -3.064 1.00 85.31 209 ALA A O 1
ATOM 1713 N N . LEU A 1 210 ? -12.324 8.094 -2.230 1.00 82.94 210 LEU A N 1
ATOM 1714 C CA . LEU A 1 210 ? -13.000 8.722 -3.373 1.00 82.94 210 LEU A CA 1
ATOM 1715 C C . LEU A 1 210 ? -12.508 10.157 -3.596 1.00 82.94 210 LEU A C 1
ATOM 1717 O O . LEU A 1 210 ? -12.068 10.491 -4.693 1.00 82.94 210 LEU A O 1
ATOM 1721 N N . ARG A 1 211 ? -12.458 10.979 -2.537 1.00 83.00 211 ARG A N 1
ATOM 1722 C CA . ARG A 1 211 ? -11.915 12.353 -2.602 1.00 83.00 211 ARG A CA 1
ATOM 1723 C C . ARG A 1 211 ? -10.436 12.411 -2.997 1.00 83.00 211 ARG A C 1
ATOM 1725 O O . ARG A 1 211 ? -9.990 13.427 -3.515 1.00 83.00 211 ARG A O 1
ATOM 1732 N N . LYS A 1 212 ? -9.672 11.340 -2.755 1.00 82.19 212 LYS A N 1
ATOM 1733 C CA . LYS A 1 212 ? -8.276 11.184 -3.205 1.00 82.19 212 LYS A CA 1
ATOM 1734 C C . LYS A 1 212 ? -8.160 10.695 -4.656 1.00 82.19 212 LYS A C 1
ATOM 1736 O O . LYS A 1 212 ? -7.052 10.422 -5.111 1.00 82.19 212 LYS A O 1
ATOM 1741 N N . GLY A 1 213 ? -9.276 10.551 -5.371 1.00 78.00 213 GLY A N 1
ATOM 1742 C CA . GLY A 1 213 ? -9.304 10.100 -6.759 1.00 78.00 213 GLY A CA 1
ATOM 1743 C C . GLY A 1 213 ? -9.028 8.606 -6.929 1.00 78.00 213 GLY A C 1
ATOM 1744 O O . GLY A 1 213 ? -8.736 8.174 -8.038 1.00 78.00 213 GLY A O 1
ATOM 1745 N N . GLN A 1 214 ? -9.123 7.793 -5.868 1.00 77.44 214 GLN A N 1
ATOM 1746 C CA . GLN A 1 214 ? -8.866 6.345 -5.957 1.00 77.44 214 GLN A CA 1
ATOM 1747 C C . GLN A 1 214 ? -9.942 5.578 -6.741 1.00 77.44 214 GLN A C 1
ATOM 1749 O O . GLN A 1 214 ? -9.764 4.395 -7.006 1.00 77.44 214 GLN A O 1
ATOM 1754 N N . ALA A 1 215 ? -11.027 6.249 -7.128 1.00 69.31 215 ALA A N 1
ATOM 1755 C CA . ALA A 1 215 ? -12.060 5.716 -8.005 1.00 69.31 215 ALA A CA 1
ATOM 1756 C C . ALA A 1 215 ? -12.181 6.482 -9.336 1.00 69.31 215 ALA A C 1
ATOM 1758 O O . ALA A 1 215 ? -13.159 6.293 -10.046 1.00 69.31 215 ALA A O 1
ATOM 1759 N N . SER A 1 216 ? -11.195 7.314 -9.706 1.00 65.06 216 SER A N 1
ATOM 1760 C CA . SER A 1 216 ? -11.203 8.094 -10.961 1.00 65.06 216 SER A CA 1
ATOM 1761 C C . SER A 1 216 ? -11.478 7.250 -12.208 1.00 65.06 216 SER A C 1
ATOM 1763 O O . SER A 1 216 ? -12.198 7.693 -13.095 1.00 65.06 216 SER A O 1
ATOM 1765 N N . ALA A 1 217 ? -10.984 6.011 -12.241 1.00 58.44 217 ALA A N 1
ATOM 1766 C CA . ALA A 1 217 ? -11.229 5.063 -13.326 1.00 58.44 217 ALA A CA 1
ATOM 1767 C C . ALA A 1 217 ? -12.702 4.622 -13.466 1.00 58.44 217 ALA A C 1
ATOM 1769 O O . ALA A 1 217 ? -13.093 4.178 -14.539 1.00 58.44 217 ALA A O 1
ATOM 1770 N N . PHE A 1 218 ? -13.518 4.752 -12.415 1.00 55.81 218 PHE A N 1
ATOM 1771 C CA . PHE A 1 218 ? -14.942 4.392 -12.423 1.00 55.81 218 PHE A CA 1
ATOM 1772 C C . PHE A 1 218 ? -15.858 5.564 -12.805 1.00 55.81 218 PHE A C 1
ATOM 1774 O O . PHE A 1 218 ? -17.035 5.339 -13.061 1.00 55.81 218 PHE A O 1
ATOM 1781 N N . TYR A 1 219 ? -15.329 6.793 -12.865 1.00 54.25 219 TYR A N 1
ATOM 1782 C CA . TYR A 1 219 ? -16.096 8.023 -13.106 1.00 54.25 219 TYR A CA 1
ATOM 1783 C C . TYR A 1 219 ? -16.130 8.469 -14.581 1.00 54.25 219 TYR A C 1
ATOM 1785 O O . TYR A 1 219 ? -16.603 9.565 -14.872 1.00 54.25 219 TYR A O 1
ATOM 1793 N N . TYR A 1 220 ? -15.648 7.657 -15.531 1.00 53.69 220 TYR A N 1
ATOM 1794 C CA . TYR A 1 220 ? -15.671 7.978 -16.970 1.00 53.69 220 TYR A CA 1
ATOM 1795 C C . TYR A 1 220 ? -17.083 7.852 -17.585 1.00 53.69 220 TYR A C 1
ATOM 1797 O O . TYR A 1 220 ? -17.291 7.103 -18.534 1.00 53.69 220 TYR A O 1
ATOM 1805 N N . GLY A 1 221 ? -18.063 8.579 -17.041 1.00 50.56 221 GLY A N 1
ATOM 1806 C CA . GLY A 1 221 ? -19.392 8.750 -17.638 1.00 50.56 221 GLY A CA 1
ATOM 1807 C C . GLY A 1 221 ? -20.302 7.517 -17.637 1.00 50.56 221 GLY A C 1
ATOM 1808 O O . GLY A 1 221 ? -21.316 7.541 -18.326 1.00 50.56 221 GLY A O 1
ATOM 1809 N N . ASP A 1 222 ? -19.970 6.461 -16.886 1.00 52.31 222 ASP A N 1
ATOM 1810 C CA . ASP A 1 222 ? -20.787 5.246 -16.766 1.00 52.31 222 ASP A CA 1
ATOM 1811 C C . ASP A 1 222 ? -21.458 5.165 -15.375 1.00 52.31 222 ASP A C 1
ATOM 1813 O O . ASP A 1 222 ? -20.790 4.823 -14.392 1.00 52.31 222 ASP A O 1
ATOM 1817 N N . PRO A 1 223 ? -22.778 5.420 -15.263 1.00 57.28 223 PRO A N 1
ATOM 1818 C CA . PRO A 1 223 ? -23.538 5.269 -14.017 1.00 57.28 223 PRO A CA 1
ATOM 1819 C C . PRO A 1 223 ? -23.426 3.868 -13.388 1.00 57.28 223 PRO A C 1
ATOM 1821 O O . PRO A 1 223 ? -23.525 3.714 -12.167 1.00 57.28 223 PRO A O 1
ATOM 1824 N N . LEU A 1 224 ? -23.172 2.827 -14.194 1.00 56.78 224 LEU A N 1
ATOM 1825 C CA . LEU A 1 224 ? -22.963 1.464 -13.696 1.00 56.78 224 LEU A CA 1
ATOM 1826 C C . LEU A 1 224 ? -21.609 1.311 -12.990 1.00 56.78 224 LEU A C 1
ATOM 1828 O O . LEU A 1 224 ? -21.474 0.443 -12.124 1.00 56.78 224 LEU A O 1
ATOM 1832 N N . GLY A 1 225 ? -20.611 2.125 -13.344 1.00 56.19 225 GLY A N 1
ATOM 1833 C CA . GLY A 1 225 ? -19.304 2.166 -12.687 1.00 56.19 225 GLY A CA 1
ATOM 1834 C C . GLY A 1 225 ? -19.407 2.663 -11.246 1.00 56.19 225 GLY A C 1
ATOM 1835 O O . GLY A 1 225 ? -18.842 2.048 -10.337 1.00 56.19 225 GLY A O 1
ATOM 1836 N N . GLU A 1 226 ? -20.206 3.708 -11.021 1.00 58.09 226 GLU A N 1
ATOM 1837 C CA . GLU A 1 226 ? -20.487 4.251 -9.689 1.00 58.09 226 GLU A CA 1
ATOM 1838 C C . GLU A 1 226 ? -21.293 3.269 -8.827 1.00 58.09 226 GLU A C 1
ATOM 1840 O O . GLU A 1 226 ? -20.903 2.994 -7.690 1.00 58.09 226 GLU A O 1
ATOM 1845 N N . MET A 1 227 ? -22.358 2.661 -9.369 1.00 58.56 227 MET A N 1
ATOM 1846 C CA . MET A 1 227 ? -23.134 1.644 -8.642 1.00 58.56 227 MET A CA 1
ATOM 1847 C C . MET A 1 227 ? -22.285 0.424 -8.261 1.00 58.56 227 MET A C 1
ATOM 1849 O O . MET A 1 227 ? -22.325 -0.018 -7.113 1.00 58.56 227 MET A O 1
ATOM 1853 N N . ARG A 1 228 ? -21.457 -0.097 -9.179 1.00 62.38 228 ARG A N 1
ATOM 1854 C CA . ARG A 1 228 ? -20.559 -1.230 -8.884 1.00 62.38 228 ARG A CA 1
ATOM 1855 C C . ARG A 1 228 ? -19.529 -0.887 -7.814 1.00 62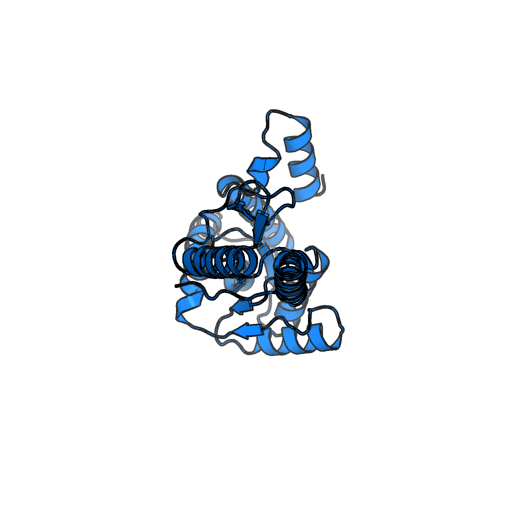.38 228 ARG A C 1
ATOM 1857 O O . ARG A 1 228 ? -19.192 -1.749 -7.001 1.00 62.38 228 ARG A O 1
ATOM 1864 N N . LEU A 1 229 ? -19.025 0.346 -7.809 1.00 62.03 229 LEU A N 1
ATOM 1865 C CA . LEU A 1 229 ? -18.115 0.835 -6.779 1.00 62.03 229 LEU A CA 1
ATOM 1866 C C . LEU A 1 229 ? -18.810 0.857 -5.412 1.00 62.03 229 LEU A C 1
ATOM 1868 O O . LEU A 1 229 ? -18.263 0.319 -4.453 1.00 62.03 229 LEU A O 1
ATOM 1872 N N . VAL A 1 230 ? -20.020 1.416 -5.331 1.00 64.44 230 VAL A N 1
ATOM 1873 C CA . VAL A 1 230 ? -20.807 1.476 -4.089 1.00 64.44 230 VAL A CA 1
ATOM 1874 C C . VAL A 1 230 ? -21.141 0.069 -3.583 1.00 64.44 230 VAL A C 1
ATOM 1876 O O . VAL A 1 230 ? -20.794 -0.247 -2.445 1.00 64.44 230 VAL A O 1
ATOM 1879 N N . SER A 1 231 ? -21.695 -0.810 -4.423 1.00 64.50 231 SER A N 1
ATOM 1880 C CA . SER A 1 231 ? -22.008 -2.198 -4.045 1.00 64.50 231 SER A CA 1
ATOM 1881 C C . SER A 1 231 ? -20.774 -2.976 -3.589 1.00 64.50 231 SER A C 1
ATOM 1883 O O . SER A 1 231 ? -20.804 -3.640 -2.554 1.00 64.50 231 SER A O 1
ATOM 1885 N N . ARG A 1 232 ? -19.638 -2.849 -4.289 1.00 64.19 232 ARG A N 1
ATOM 1886 C CA . ARG A 1 232 ? -18.393 -3.538 -3.904 1.00 64.19 232 ARG A CA 1
ATOM 1887 C C . ARG A 1 232 ? -17.825 -3.027 -2.581 1.00 64.19 232 ARG A C 1
ATOM 1889 O O . ARG A 1 232 ? -17.236 -3.792 -1.824 1.00 64.19 232 ARG A O 1
ATOM 1896 N N . VAL A 1 233 ? -17.948 -1.732 -2.321 1.00 64.56 233 VAL A N 1
ATOM 1897 C CA . VAL A 1 233 ? -17.341 -1.092 -1.154 1.00 64.56 233 VAL A CA 1
ATOM 1898 C C . VAL A 1 233 ? -18.193 -1.267 0.106 1.00 64.56 233 VAL A C 1
ATOM 1900 O O . VAL A 1 233 ? -17.658 -1.475 1.204 1.00 64.56 233 VAL A O 1
ATOM 1903 N N . PHE A 1 234 ? -19.513 -1.203 -0.043 1.00 66.75 234 PHE A N 1
ATOM 1904 C CA . PHE A 1 234 ? -20.458 -1.312 1.063 1.00 66.75 234 PHE A CA 1
ATOM 1905 C C . PHE A 1 234 ? -21.067 -2.709 1.221 1.00 66.75 234 PHE A C 1
ATOM 1907 O O . PHE A 1 234 ? -21.729 -2.925 2.230 1.00 66.75 234 PHE A O 1
ATOM 1914 N N . GLU A 1 235 ? -20.760 -3.654 0.322 1.00 61.88 235 GLU A N 1
ATOM 1915 C CA . GLU A 1 235 ? -21.345 -5.009 0.304 1.00 61.88 235 GLU A CA 1
ATOM 1916 C C . GLU A 1 235 ? -22.886 -4.951 0.253 1.00 61.88 235 GLU A C 1
ATOM 1918 O O . GLU A 1 235 ? -23.567 -5.667 0.985 1.00 61.88 235 GLU A O 1
ATOM 1923 N N . MET A 1 236 ? -23.407 -4.039 -0.580 1.00 49.09 236 MET A N 1
ATOM 1924 C CA . MET A 1 236 ? -24.838 -3.795 -0.819 1.00 49.09 236 MET A CA 1
ATOM 1925 C C . MET A 1 236 ? -25.315 -4.429 -2.118 1.00 49.09 236 MET A C 1
ATOM 1927 O O . MET A 1 236 ? -24.588 -4.285 -3.133 1.00 49.09 236 MET A O 1
#

Secondary structure (DSSP, 8-state):
-PPP---HHHHHHHHHHHHHHHTT-HHHHHHHHHHHHHHHHHTTT-TT-SEEPSSTTEEEEEEETTEEEEEE----EEEEEEEEEETTEEEEEEEEE-TT--EEEEEEESS-SHHHHHHHHHHHHHHS-GGGS-SEEEE-S-HHHHHHHHHHHHTTSS-TTPEEE--GGGGHHHHHHHHHHHHHHHHTT-BSSHHHHHHHHHHHHHHHHHHTTTTGGG-SS-HHHHHHHHHHHHT-

InterPro domains:
  IPR007712 Toxin-antitoxin system, RelE/ParE toxin family [PF05016] (4-74)
  IPR012337 Ribonuclease H-like superfamily [SSF53098] (74-193)
  IPR032874 DDE domain [PF13610] (76-214)
  IPR035093 Toxin-antitoxin system, RelE/ParE toxin domain superfamily [G3DSA:3.30.2310.20] (1-86)
  IPR047930 IS6 family transposase [NF033587] (74-212)
  IPR052183 Bacterial Insertion Sequence Transposase [PTHR35528] (75-206)

Sequence (236 aa):
MMEIFWTMLASQDRKRIREYIAEQNLMVAIELDERIGYSASSLAGQPYKGRNGRVEGARELVIHPHFVLVYEVDSPWHMDETYVKVNGRWAYLYRAVDSRGRTVDFYLSSRRNSKAAYRFLGKILNNVKKWQIPRFINTDKAPAYGRALALLKREGRCPSDVEHRQIKYRNNVIECDHGKLKRIINATLGFKSMKTAYATIKGIEVMRALRKGQASAFYYGDPLGEMRLVSRVFEM

Organism: Escherichia coli (NCBI:txid562)

Radius of gyration: 21.78 Å; chains: 1; bounding box: 53×35×64 Å

pLDDT: mean 87.3, std 10.84, range [49.09, 97.62]